Protein AF-A0A970B251-F1 (afdb_monomer_lite)

Structure (mmCIF, N/CA/C/O backbone):
data_AF-A0A970B251-F1
#
_entry.id   AF-A0A970B251-F1
#
loop_
_atom_site.group_PDB
_atom_site.id
_atom_site.type_symbol
_atom_site.label_atom_id
_atom_site.label_alt_id
_atom_site.label_comp_id
_atom_site.label_asym_id
_atom_site.label_entity_id
_atom_site.label_seq_id
_atom_site.pdbx_PDB_ins_code
_atom_site.Cartn_x
_atom_site.Cartn_y
_atom_site.Cartn_z
_atom_site.occupancy
_atom_site.B_iso_or_equiv
_atom_site.auth_seq_id
_atom_site.auth_comp_id
_atom_site.auth_asym_id
_atom_site.auth_atom_id
_atom_site.pdbx_PDB_model_num
ATOM 1 N N . LEU A 1 1 ? -2.477 -27.068 -13.774 1.00 62.44 1 LEU A N 1
ATOM 2 C CA . LEU A 1 1 ? -2.361 -25.595 -13.703 1.00 62.44 1 LEU A CA 1
ATOM 3 C C . LEU A 1 1 ? -1.669 -25.137 -14.985 1.00 62.44 1 LEU A C 1
ATOM 5 O O . LEU A 1 1 ? -0.632 -25.708 -15.297 1.00 62.44 1 LEU A O 1
ATOM 9 N N . HIS A 1 2 ? -2.249 -24.223 -15.763 1.00 81.31 2 HIS A N 1
ATOM 10 C CA . HIS A 1 2 ? -1.580 -23.654 -16.941 1.00 81.31 2 HIS A CA 1
ATOM 11 C C . HIS A 1 2 ? -0.729 -22.464 -16.485 1.00 81.31 2 HIS A C 1
ATOM 13 O O . HIS A 1 2 ? -1.253 -21.584 -15.806 1.00 81.31 2 HIS A O 1
ATOM 19 N N . VAL A 1 3 ? 0.561 -22.450 -16.821 1.00 89.44 3 VAL A N 1
ATOM 20 C CA . VAL A 1 3 ? 1.497 -21.378 -16.446 1.00 89.44 3 VAL A CA 1
ATOM 21 C C . VAL A 1 3 ? 2.004 -20.716 -17.720 1.00 89.44 3 VAL A C 1
ATOM 23 O O . VAL A 1 3 ? 2.531 -21.398 -18.595 1.00 89.44 3 VAL A O 1
ATOM 26 N N . SER A 1 4 ? 1.858 -19.395 -17.806 1.00 91.94 4 SER A N 1
ATOM 27 C CA . SER A 1 4 ? 2.364 -18.577 -18.912 1.00 91.94 4 SER A CA 1
ATOM 28 C C . SER A 1 4 ? 3.475 -17.663 -18.409 1.00 91.94 4 SER A C 1
ATOM 30 O O . SER A 1 4 ? 3.346 -17.064 -17.342 1.00 91.94 4 SER A O 1
ATOM 32 N N . ILE A 1 5 ? 4.551 -17.531 -19.183 1.00 94.50 5 ILE A N 1
ATOM 33 C CA . ILE A 1 5 ? 5.655 -16.617 -18.877 1.00 94.50 5 ILE A CA 1
ATOM 34 C C . ILE A 1 5 ? 5.417 -15.305 -19.627 1.00 94.50 5 ILE A C 1
ATOM 36 O O . ILE A 1 5 ? 5.262 -15.316 -20.845 1.00 94.50 5 ILE A O 1
ATOM 40 N N . ALA A 1 6 ? 5.415 -14.182 -18.906 1.00 95.12 6 ALA A N 1
ATOM 41 C CA . ALA A 1 6 ? 5.288 -12.843 -19.478 1.00 95.12 6 ALA A CA 1
ATOM 42 C C . ALA A 1 6 ? 6.583 -12.052 -19.251 1.00 95.12 6 ALA A C 1
ATOM 44 O O . ALA A 1 6 ? 6.937 -11.724 -18.118 1.00 95.12 6 ALA A O 1
ATOM 45 N N . HIS A 1 7 ? 7.307 -11.736 -20.328 1.00 94.50 7 HIS A N 1
ATOM 46 C CA . HIS A 1 7 ? 8.571 -10.991 -20.247 1.00 94.50 7 HIS A CA 1
ATOM 47 C C . HIS A 1 7 ? 8.383 -9.562 -19.723 1.00 94.50 7 HIS A C 1
ATOM 49 O O . HIS A 1 7 ? 9.281 -9.025 -19.074 1.00 94.50 7 HIS A O 1
ATOM 55 N N . GLN A 1 8 ? 7.199 -8.983 -19.933 1.00 96.62 8 GLN A N 1
ATOM 56 C CA . GLN A 1 8 ? 6.798 -7.680 -19.405 1.00 96.62 8 GLN A CA 1
ATOM 57 C C . GLN A 1 8 ? 6.835 -7.630 -17.871 1.00 96.62 8 GLN A C 1
ATOM 59 O O . GLN A 1 8 ? 6.962 -6.547 -17.308 1.00 96.62 8 GLN A O 1
ATOM 64 N N . LEU A 1 9 ? 6.765 -8.784 -17.199 1.00 97.19 9 LEU A N 1
ATOM 65 C CA . LEU A 1 9 ? 6.712 -8.903 -15.741 1.00 97.19 9 LEU A CA 1
ATOM 66 C C . LEU A 1 9 ? 8.072 -9.170 -15.078 1.00 97.19 9 LEU A C 1
ATOM 68 O O . LEU A 1 9 ? 8.134 -9.464 -13.883 1.00 97.19 9 LEU A O 1
ATOM 72 N N . ARG A 1 10 ? 9.178 -9.058 -15.823 1.00 96.94 10 ARG A N 1
ATOM 73 C CA . ARG A 1 10 ? 10.520 -9.068 -15.222 1.00 96.94 10 ARG A CA 1
ATOM 74 C C . ARG A 1 10 ? 10.676 -7.919 -14.223 1.00 96.94 10 ARG A C 1
ATOM 76 O O . ARG A 1 10 ? 10.034 -6.872 -14.375 1.00 96.94 10 ARG A O 1
ATOM 83 N N . GLU A 1 11 ? 11.530 -8.140 -13.223 1.00 97.12 11 GLU A N 1
ATOM 84 C CA . GLU A 1 11 ? 11.857 -7.140 -12.199 1.00 97.12 11 GLU A CA 1
ATOM 85 C C . GLU A 1 11 ? 12.390 -5.842 -12.826 1.00 97.12 11 GLU A C 1
ATOM 87 O O . GLU A 1 11 ? 12.808 -5.803 -13.986 1.00 97.12 11 GLU A O 1
ATOM 92 N N . THR A 1 12 ? 12.330 -4.765 -12.047 1.00 95.44 12 THR A N 1
ATOM 93 C CA . THR A 1 12 ? 12.961 -3.481 -12.339 1.00 95.44 12 THR A CA 1
ATOM 94 C C . THR A 1 12 ? 14.408 -3.717 -12.741 1.00 95.44 12 THR A C 1
ATOM 96 O O . THR A 1 12 ? 15.187 -4.266 -11.959 1.00 95.44 12 THR A O 1
ATOM 99 N N . ASP A 1 13 ? 14.773 -3.261 -13.933 1.00 94.12 13 ASP A N 1
ATOM 100 C CA . ASP A 1 13 ? 16.160 -3.312 -14.348 1.00 94.12 13 ASP A CA 1
ATOM 101 C C . ASP A 1 13 ? 16.931 -2.141 -13.731 1.00 94.12 13 ASP A C 1
ATOM 103 O O . ASP A 1 13 ? 16.518 -0.984 -13.807 1.00 94.12 13 ASP A O 1
ATOM 107 N N . LEU A 1 14 ? 18.054 -2.446 -13.093 1.00 95.44 14 LEU A N 1
ATOM 108 C CA . LEU A 1 14 ? 18.967 -1.470 -12.506 1.00 95.44 14 LEU A CA 1
ATOM 109 C C . LEU A 1 14 ? 20.396 -1.820 -12.945 1.00 95.44 14 LEU A C 1
ATOM 111 O O . LEU A 1 14 ? 21.190 -2.204 -12.086 1.00 95.44 14 LEU A O 1
ATOM 115 N N . PRO A 1 15 ? 20.736 -1.731 -14.250 1.00 92.38 15 PRO A N 1
ATOM 116 C CA . PRO A 1 15 ? 21.934 -2.351 -14.827 1.00 92.38 15 PRO A CA 1
ATOM 117 C C . PRO A 1 15 ? 23.225 -2.067 -14.056 1.00 92.38 15 PRO A C 1
ATOM 119 O O . PRO A 1 15 ? 23.961 -2.986 -13.712 1.00 92.38 15 PRO A O 1
ATOM 122 N N . ASN A 1 16 ? 23.449 -0.804 -13.680 1.00 92.88 16 ASN A N 1
ATOM 123 C CA . ASN A 1 16 ? 24.676 -0.373 -13.000 1.00 92.88 16 ASN A CA 1
ATOM 124 C C . ASN A 1 16 ? 24.727 -0.768 -11.516 1.00 92.88 16 ASN A C 1
ATOM 126 O O . ASN A 1 16 ? 25.758 -0.598 -10.872 1.00 92.88 16 ASN A O 1
ATOM 130 N N . TRP A 1 17 ? 23.618 -1.259 -10.957 1.00 95.50 17 TRP A N 1
ATOM 131 C CA . TRP A 1 17 ? 23.511 -1.718 -9.570 1.00 95.50 17 TRP A CA 1
ATOM 132 C C . TRP A 1 17 ? 23.246 -3.222 -9.450 1.00 95.50 17 TRP A C 1
ATOM 134 O O . TRP A 1 17 ? 23.159 -3.732 -8.331 1.00 95.50 17 TRP A O 1
ATOM 144 N N . GLN A 1 18 ? 23.121 -3.951 -10.564 1.00 93.56 18 GLN A N 1
ATOM 145 C CA . GLN A 1 18 ? 22.915 -5.396 -10.528 1.00 93.56 18 GLN A CA 1
ATOM 146 C C . GLN A 1 18 ? 24.088 -6.085 -9.814 1.00 93.56 18 GLN A C 1
ATOM 148 O O . GLN A 1 18 ? 25.255 -5.822 -10.092 1.00 93.56 18 GLN A O 1
ATOM 153 N N . GLY A 1 19 ? 23.771 -6.962 -8.858 1.00 94.81 19 GLY A N 1
ATOM 154 C CA . GLY A 1 19 ? 24.765 -7.695 -8.066 1.00 94.81 19 GLY A CA 1
ATOM 155 C C . GLY A 1 19 ? 25.462 -6.887 -6.963 1.00 94.81 19 GLY A C 1
ATOM 156 O O . GLY A 1 19 ? 26.170 -7.484 -6.153 1.00 94.81 19 GLY A O 1
ATOM 157 N N . LEU A 1 20 ? 25.250 -5.568 -6.871 1.00 96.00 20 LEU A N 1
ATOM 158 C CA . LEU A 1 20 ? 25.850 -4.742 -5.822 1.00 96.00 20 LEU A CA 1
ATOM 159 C C . LEU A 1 20 ? 25.031 -4.790 -4.516 1.00 96.00 20 LEU A C 1
ATOM 161 O O . LEU A 1 20 ? 23.798 -4.734 -4.552 1.00 96.00 20 LEU A O 1
ATOM 165 N N . PRO A 1 21 ? 25.679 -4.824 -3.334 1.00 95.56 21 PRO A N 1
ATOM 166 C CA . PRO A 1 21 ? 24.980 -4.691 -2.059 1.00 95.56 21 PRO A CA 1
ATOM 167 C C . PRO A 1 21 ? 24.304 -3.322 -1.907 1.00 95.56 21 PRO A C 1
ATOM 169 O O . PRO A 1 21 ? 24.880 -2.290 -2.251 1.00 95.56 21 PRO A O 1
ATOM 172 N N . PHE A 1 22 ? 23.123 -3.278 -1.279 1.00 90.06 22 PHE A N 1
ATOM 173 C CA . PHE A 1 22 ? 22.415 -2.012 -1.028 1.00 90.06 22 PHE A CA 1
ATOM 174 C C . PHE A 1 22 ? 23.247 -0.988 -0.251 1.00 90.06 22 PHE A C 1
ATOM 176 O O . PHE A 1 22 ? 23.107 0.208 -0.493 1.00 90.06 22 PHE A O 1
ATOM 183 N N . GLN A 1 23 ? 24.081 -1.440 0.690 1.00 93.25 23 GLN A N 1
ATOM 184 C CA . GLN A 1 23 ? 24.934 -0.542 1.466 1.00 93.25 23 GLN A CA 1
ATOM 185 C C . GLN A 1 23 ? 25.991 0.124 0.579 1.00 93.25 23 GLN A C 1
ATOM 187 O O . GLN A 1 23 ? 26.113 1.343 0.603 1.00 93.25 23 GLN A O 1
ATOM 192 N N . PHE A 1 24 ? 26.641 -0.657 -0.285 1.00 96.19 24 PHE A N 1
ATOM 193 C CA . PHE A 1 24 ? 27.607 -0.153 -1.257 1.00 96.19 24 PHE A CA 1
ATOM 194 C C . PHE A 1 24 ? 26.972 0.880 -2.196 1.00 96.19 24 PHE A C 1
ATOM 196 O O . PHE A 1 24 ? 27.510 1.962 -2.382 1.00 96.19 24 PHE A O 1
ATOM 203 N N . VAL A 1 25 ? 25.771 0.604 -2.724 1.00 95.88 25 VAL A N 1
ATOM 204 C CA . VAL A 1 25 ? 25.066 1.555 -3.602 1.00 95.88 25 VAL A CA 1
ATOM 205 C C . VAL A 1 25 ? 24.769 2.884 -2.898 1.00 95.88 25 VAL A C 1
ATOM 207 O O . VAL A 1 25 ? 24.888 3.943 -3.509 1.00 95.88 25 VAL A O 1
ATOM 210 N N . LYS A 1 26 ? 24.380 2.845 -1.618 1.00 93.75 26 LYS A N 1
ATOM 211 C CA . LYS A 1 26 ? 24.107 4.055 -0.827 1.00 93.75 26 LYS A CA 1
ATOM 212 C C . LYS A 1 26 ? 25.359 4.893 -0.586 1.00 93.75 26 LYS A C 1
ATOM 214 O O . LYS A 1 26 ? 25.253 6.115 -0.576 1.00 93.75 26 LYS A O 1
ATOM 219 N N . GLU A 1 27 ? 26.489 4.239 -0.338 1.00 96.25 27 GLU A N 1
ATOM 220 C CA . GLU A 1 27 ? 27.761 4.886 -0.010 1.00 96.25 27 GLU A CA 1
ATOM 221 C C . GLU A 1 27 ? 28.446 5.449 -1.259 1.00 96.25 27 GLU A C 1
ATOM 223 O O . GLU A 1 27 ? 28.846 6.611 -1.257 1.00 96.25 27 GLU A O 1
ATOM 228 N N . GLU A 1 28 ? 28.498 4.672 -2.342 1.00 97.25 28 GLU A N 1
ATOM 229 C CA . GLU A 1 28 ? 29.202 5.040 -3.578 1.00 97.25 28 GLU A CA 1
ATOM 230 C C . GLU A 1 28 ? 28.364 5.913 -4.518 1.00 97.25 28 GLU A C 1
ATOM 232 O O . GLU A 1 28 ? 28.892 6.765 -5.232 1.00 97.25 28 GLU A O 1
ATOM 237 N N . PHE A 1 29 ? 27.038 5.741 -4.517 1.00 96.00 29 PHE A N 1
ATOM 238 C CA . PHE A 1 29 ? 26.128 6.482 -5.395 1.00 96.00 29 PHE A CA 1
ATOM 239 C C . PHE A 1 29 ? 25.037 7.232 -4.608 1.00 96.00 29 PHE A C 1
ATOM 241 O O . PHE A 1 29 ? 23.850 7.093 -4.923 1.00 96.00 29 PHE A O 1
ATOM 248 N N . PRO A 1 30 ? 25.380 8.063 -3.604 1.00 96.06 30 PRO A N 1
ATOM 249 C CA . PRO A 1 30 ? 24.411 8.625 -2.662 1.00 96.06 30 PRO A CA 1
ATOM 250 C C . PRO A 1 30 ? 23.363 9.521 -3.335 1.00 96.06 30 PRO A C 1
ATOM 252 O O . PRO A 1 30 ? 22.176 9.440 -3.015 1.00 96.06 30 PRO A O 1
ATOM 255 N N . GLU A 1 31 ? 23.760 10.352 -4.303 1.00 96.44 31 GLU A N 1
ATOM 256 C CA . GLU A 1 31 ? 22.824 11.215 -5.036 1.00 96.44 31 GLU A CA 1
ATOM 257 C C . GLU A 1 31 ? 21.893 10.430 -5.957 1.00 96.44 31 GLU A C 1
ATOM 259 O O . GLU A 1 31 ? 20.690 10.692 -5.987 1.00 96.44 31 GLU A O 1
ATOM 264 N N . ALA A 1 32 ? 22.435 9.448 -6.672 1.00 96.50 32 ALA A N 1
ATOM 265 C CA . ALA A 1 32 ? 21.677 8.570 -7.552 1.00 96.50 32 ALA A CA 1
ATOM 266 C C . ALA A 1 32 ? 20.688 7.708 -6.747 1.00 96.50 32 ALA A C 1
ATOM 268 O O . ALA A 1 32 ? 19.510 7.626 -7.093 1.00 96.50 32 ALA A O 1
ATOM 269 N N . TYR A 1 33 ? 21.128 7.154 -5.613 1.00 95.69 33 TYR A N 1
ATOM 270 C CA . TYR A 1 33 ? 20.277 6.436 -4.667 1.00 95.69 33 TYR A CA 1
ATOM 271 C C . TYR A 1 33 ? 19.179 7.338 -4.092 1.00 95.69 33 TYR A C 1
ATOM 273 O O . TYR A 1 33 ? 18.013 6.945 -4.048 1.00 95.69 33 TYR A O 1
ATOM 281 N N . ARG A 1 34 ? 19.508 8.579 -3.710 1.00 94.31 34 ARG A N 1
ATOM 282 C CA . ARG A 1 34 ? 18.511 9.565 -3.270 1.00 94.31 34 ARG A CA 1
ATOM 283 C C . ARG A 1 34 ? 17.498 9.868 -4.378 1.00 94.31 34 ARG A C 1
ATOM 285 O O . ARG A 1 34 ? 16.302 9.879 -4.104 1.00 94.31 34 ARG A O 1
ATOM 292 N N . CYS A 1 35 ? 17.946 10.064 -5.618 1.00 96.50 35 CYS A N 1
ATOM 293 C CA . CYS A 1 35 ? 17.064 10.278 -6.765 1.00 96.50 35 CYS A CA 1
ATOM 294 C C . CYS A 1 35 ? 16.117 9.086 -6.964 1.00 96.50 35 CYS A C 1
ATOM 296 O O . CYS A 1 35 ? 14.908 9.277 -7.039 1.00 96.50 35 CYS A O 1
ATOM 298 N N . TRP A 1 36 ? 16.633 7.855 -6.926 1.00 96.31 36 TRP A N 1
ATOM 299 C CA . TRP A 1 36 ? 15.812 6.644 -6.986 1.00 96.31 36 TRP A CA 1
ATOM 300 C C . TRP A 1 36 ? 14.751 6.597 -5.879 1.00 96.31 36 TRP A C 1
ATOM 302 O O . TRP A 1 36 ? 13.584 6.319 -6.142 1.00 96.31 36 TRP A O 1
ATOM 312 N N . LYS A 1 37 ? 15.127 6.930 -4.640 1.00 93.19 37 LYS A N 1
ATOM 313 C CA . LYS A 1 37 ? 14.222 6.878 -3.486 1.00 93.19 37 LYS A CA 1
ATOM 314 C C . LYS A 1 37 ? 13.160 7.978 -3.463 1.00 93.19 37 LYS A C 1
ATOM 316 O O . LYS A 1 37 ? 12.054 7.707 -3.000 1.00 93.19 37 LYS A O 1
ATOM 321 N N . HIS A 1 38 ? 13.482 9.187 -3.919 1.00 93.00 38 HIS A N 1
ATOM 322 C CA . HIS A 1 38 ? 12.619 10.365 -3.757 1.00 93.00 38 HIS A CA 1
ATOM 323 C C . HIS A 1 38 ? 11.955 10.835 -5.052 1.00 93.00 38 HIS A C 1
ATOM 325 O O . HIS A 1 38 ? 10.825 11.313 -5.021 1.00 93.00 38 HIS A O 1
ATOM 331 N N . THR A 1 39 ? 12.641 10.702 -6.184 1.00 95.94 39 THR A N 1
ATOM 332 C CA . THR A 1 39 ? 12.175 11.121 -7.512 1.00 95.94 39 THR A CA 1
ATOM 333 C C . THR A 1 39 ? 12.448 10.030 -8.560 1.00 95.94 39 THR A C 1
ATOM 335 O O . THR A 1 39 ? 13.122 10.293 -9.556 1.00 95.94 39 THR A O 1
ATOM 338 N N . PRO A 1 40 ? 11.924 8.801 -8.377 1.00 97.00 40 PRO A N 1
ATOM 339 C CA . PRO A 1 40 ? 12.255 7.642 -9.217 1.00 97.00 40 PRO A CA 1
ATOM 340 C C . PRO A 1 40 ? 11.990 7.850 -10.714 1.00 97.00 40 PRO A C 1
ATOM 342 O O . PRO A 1 40 ? 12.740 7.358 -11.546 1.00 97.00 40 PRO A O 1
ATOM 345 N N . HIS A 1 41 ? 10.973 8.637 -11.070 1.00 97.56 41 HIS A N 1
ATOM 346 C CA . HIS A 1 41 ? 10.678 9.042 -12.450 1.00 97.56 41 HIS A CA 1
ATOM 347 C C . HIS A 1 41 ? 11.791 9.855 -13.145 1.00 97.56 41 HIS A C 1
ATOM 349 O O . HIS A 1 41 ? 11.837 9.899 -14.369 1.00 97.56 41 HIS A O 1
ATOM 355 N N . GLN A 1 42 ? 12.674 10.510 -12.384 1.00 98.06 42 GLN A N 1
ATOM 356 C CA . GLN A 1 42 ? 13.820 11.272 -12.902 1.00 98.06 42 GLN A CA 1
ATOM 357 C C . GLN A 1 42 ? 15.118 10.467 -12.856 1.00 98.06 42 GLN A C 1
ATOM 359 O O . GLN A 1 42 ? 16.130 10.889 -13.419 1.00 98.06 42 GLN A O 1
ATOM 364 N N . PHE A 1 43 ? 15.109 9.329 -12.159 1.00 98.00 43 PHE A N 1
ATOM 365 C CA . PHE A 1 43 ? 16.274 8.480 -12.025 1.00 98.00 43 PHE A CA 1
ATOM 366 C C . PHE A 1 43 ? 16.569 7.784 -13.352 1.00 98.00 43 PHE A C 1
ATOM 368 O O . PHE A 1 43 ? 15.691 7.155 -13.946 1.00 98.00 43 PHE A O 1
ATOM 375 N N . TRP A 1 44 ? 17.816 7.892 -13.801 1.00 97.06 44 TRP A N 1
ATOM 376 C CA . TRP A 1 44 ? 18.284 7.261 -15.024 1.00 97.06 44 TRP A CA 1
ATOM 377 C C . TRP A 1 44 ? 19.653 6.618 -14.824 1.00 97.06 44 TRP A C 1
ATOM 379 O O . TRP A 1 44 ? 20.433 7.025 -13.962 1.00 97.06 44 TRP A O 1
ATOM 389 N N . MET A 1 45 ? 19.936 5.620 -15.650 1.00 95.50 45 MET A N 1
ATOM 390 C CA . MET A 1 45 ? 21.222 4.947 -15.759 1.00 95.50 45 MET A CA 1
ATOM 391 C C . MET A 1 45 ? 21.709 5.025 -17.204 1.00 95.50 45 MET A C 1
ATOM 393 O O . MET A 1 45 ? 20.911 5.057 -18.139 1.00 95.50 45 MET A O 1
ATOM 397 N N . GLU A 1 46 ? 23.019 5.090 -17.391 1.00 92.69 46 GLU A N 1
ATOM 398 C CA . GLU A 1 46 ? 23.620 4.962 -18.715 1.00 92.69 46 GLU A CA 1
ATOM 399 C C . GLU A 1 46 ? 23.678 3.481 -19.098 1.00 92.69 46 GLU A C 1
ATOM 401 O O . GLU A 1 46 ? 24.181 2.673 -18.319 1.00 92.69 46 GLU A O 1
ATOM 406 N N . VAL A 1 47 ? 23.145 3.135 -20.270 1.00 87.62 47 VAL A N 1
ATOM 407 C CA . VAL A 1 47 ? 23.130 1.775 -20.824 1.00 87.62 47 VAL A CA 1
ATOM 408 C C . VAL A 1 47 ? 23.634 1.844 -22.268 1.00 87.62 47 VAL A C 1
ATOM 410 O O . VAL A 1 47 ? 23.313 2.780 -23.000 1.00 87.62 47 VAL A O 1
ATOM 413 N N . GLY A 1 48 ? 24.441 0.865 -22.680 1.00 71.69 48 GLY A N 1
ATOM 414 C CA . GLY A 1 48 ? 25.100 0.847 -23.991 1.00 71.69 48 GLY A CA 1
ATOM 415 C C . GLY A 1 48 ? 26.544 1.358 -23.931 1.00 71.69 48 GLY A C 1
ATOM 416 O O . GLY A 1 48 ? 26.836 2.365 -23.288 1.00 71.69 48 GLY A O 1
ATOM 417 N N . GLY A 1 49 ? 27.450 0.618 -24.578 1.00 57.00 49 GLY A N 1
ATOM 418 C CA . GLY A 1 49 ? 28.900 0.794 -24.455 1.00 57.00 49 GLY A CA 1
ATOM 419 C C . GLY A 1 49 ? 29.670 -0.496 -24.151 1.00 57.00 49 GLY A C 1
ATOM 420 O O . GLY A 1 49 ? 30.648 -0.438 -23.414 1.00 57.00 49 GLY A O 1
ATOM 421 N N . SER A 1 50 ? 29.253 -1.660 -24.666 1.00 50.41 50 SER A N 1
ATOM 422 C CA . SER A 1 50 ? 30.130 -2.836 -24.636 1.00 50.41 50 SER A CA 1
ATOM 423 C C . SER A 1 50 ? 31.357 -2.571 -25.517 1.00 50.41 50 SER A C 1
ATOM 425 O O . SER A 1 50 ? 31.220 -2.195 -26.683 1.00 50.41 50 SER A O 1
ATOM 427 N N . GLU A 1 51 ? 32.558 -2.755 -24.963 1.00 49.44 51 GLU A N 1
ATOM 428 C CA . GLU A 1 51 ? 33.815 -2.769 -25.731 1.00 49.44 51 GLU A CA 1
ATOM 429 C C . GLU A 1 51 ? 33.919 -3.996 -26.654 1.00 49.44 51 GLU A C 1
ATOM 431 O O . GLU A 1 51 ? 34.741 -4.026 -27.567 1.00 49.44 51 GLU A O 1
ATOM 436 N N . GLU A 1 52 ? 33.035 -4.979 -26.504 1.00 48.12 52 GLU A N 1
ATOM 437 C CA . GLU A 1 52 ? 32.957 -6.132 -27.395 1.00 48.12 52 GLU A CA 1
ATOM 438 C C . GLU A 1 52 ? 32.071 -5.801 -28.597 1.00 48.12 52 GLU A C 1
ATOM 440 O O . GLU A 1 52 ? 30.891 -6.140 -28.677 1.00 48.12 52 GLU A O 1
ATOM 445 N N . THR A 1 53 ? 32.665 -5.085 -29.550 1.00 44.06 53 THR A N 1
ATOM 446 C CA . THR A 1 53 ? 32.231 -5.193 -30.941 1.00 44.06 53 THR A CA 1
ATOM 447 C C . THR A 1 53 ? 32.768 -6.533 -31.435 1.00 44.06 53 THR A C 1
ATOM 449 O O . THR A 1 53 ? 33.962 -6.641 -31.718 1.00 44.06 53 THR A O 1
ATOM 452 N N . GLU A 1 54 ? 31.930 -7.568 -31.525 1.00 42.22 54 GLU A N 1
ATOM 453 C CA . GLU A 1 54 ? 32.245 -8.670 -32.434 1.00 42.22 54 GLU A CA 1
ATOM 454 C C . GLU A 1 54 ? 32.472 -8.043 -33.812 1.00 42.22 54 GLU A C 1
ATOM 456 O O . GLU A 1 54 ? 31.613 -7.344 -34.356 1.00 42.22 54 GLU A O 1
ATOM 461 N N . ALA A 1 55 ? 33.699 -8.179 -34.310 1.00 39.22 55 ALA A N 1
ATOM 462 C CA . ALA A 1 55 ? 34.137 -7.581 -35.555 1.00 39.22 55 ALA A CA 1
ATOM 463 C C . ALA A 1 55 ? 33.454 -8.289 -36.729 1.00 39.22 55 ALA A C 1
ATOM 465 O O . ALA A 1 55 ? 34.040 -9.163 -37.368 1.00 39.22 55 ALA A O 1
ATOM 466 N N . ASP A 1 56 ? 32.222 -7.891 -37.030 1.00 41.28 56 ASP A N 1
ATOM 467 C CA . ASP A 1 56 ? 31.564 -8.277 -38.267 1.00 41.28 56 ASP A CA 1
ATOM 468 C C . ASP A 1 56 ? 32.217 -7.486 -39.413 1.00 41.28 56 ASP A C 1
ATOM 470 O O . ASP A 1 56 ? 32.008 -6.287 -39.619 1.00 41.28 56 ASP A O 1
ATOM 474 N N . THR A 1 57 ? 33.148 -8.143 -40.101 1.00 49.12 57 THR A N 1
ATOM 475 C CA . THR A 1 57 ? 34.115 -7.542 -41.034 1.00 49.12 57 THR A CA 1
ATOM 476 C C . THR A 1 57 ? 33.538 -7.295 -42.433 1.00 49.12 57 THR A C 1
ATOM 478 O O . THR A 1 57 ? 34.284 -7.264 -43.410 1.00 49.12 57 THR A O 1
ATOM 481 N N . THR A 1 58 ? 32.222 -7.105 -42.588 1.00 54.25 58 THR A N 1
ATOM 482 C CA . THR A 1 58 ? 31.619 -7.073 -43.940 1.00 54.25 58 THR A CA 1
ATOM 483 C C . THR A 1 58 ? 30.605 -5.961 -44.211 1.00 54.25 58 THR A C 1
ATOM 485 O O . THR A 1 58 ? 30.036 -5.917 -45.299 1.00 54.25 58 THR A O 1
ATOM 488 N N . SER A 1 59 ? 30.411 -4.977 -43.329 1.00 49.56 59 SER A N 1
ATOM 489 C CA . SER A 1 59 ? 29.646 -3.776 -43.705 1.00 49.56 59 SER A CA 1
ATOM 490 C C . SER A 1 59 ? 30.111 -2.528 -42.967 1.00 49.56 59 SER A C 1
ATOM 492 O O . SER A 1 59 ? 29.961 -2.389 -41.759 1.00 49.56 59 SER A O 1
ATOM 494 N N . GLY A 1 60 ? 30.685 -1.594 -43.726 1.00 46.19 60 GLY A N 1
ATOM 495 C CA . GLY A 1 60 ? 31.276 -0.342 -43.254 1.00 46.19 60 GLY A CA 1
ATOM 496 C C . GLY A 1 60 ? 30.280 0.723 -42.784 1.00 46.19 60 GLY A C 1
ATOM 497 O O . GLY A 1 60 ? 30.491 1.894 -43.071 1.00 46.19 60 GLY A O 1
ATOM 498 N N . ASN A 1 61 ? 29.235 0.350 -4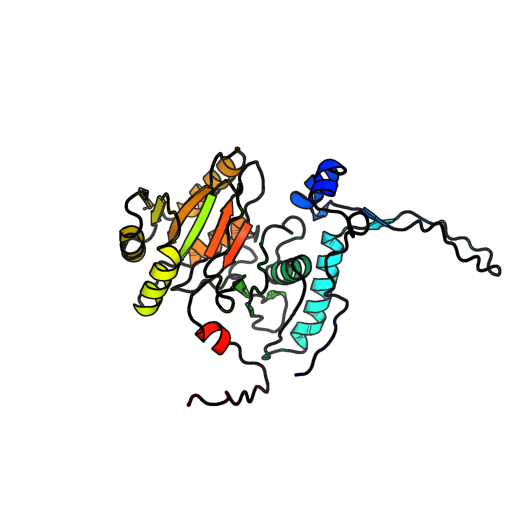2.043 1.00 42.81 61 ASN A N 1
ATOM 499 C CA . ASN A 1 61 ? 28.388 1.296 -41.317 1.00 42.81 61 ASN A CA 1
ATOM 500 C C . ASN A 1 61 ? 28.546 1.074 -39.811 1.00 42.81 61 ASN A C 1
ATOM 502 O O . ASN A 1 61 ? 27.785 0.347 -39.181 1.00 42.81 61 ASN A O 1
ATOM 506 N N . LYS A 1 62 ? 29.557 1.726 -39.227 1.00 48.03 62 LYS A N 1
ATOM 507 C CA . LYS A 1 62 ? 29.680 1.865 -37.773 1.00 48.03 62 LYS A CA 1
ATOM 508 C C . LYS A 1 62 ? 28.632 2.872 -37.303 1.00 48.03 62 LYS A C 1
ATOM 510 O O . LYS A 1 62 ? 28.867 4.077 -37.360 1.00 48.03 62 LYS A O 1
ATOM 515 N N . THR A 1 63 ? 27.476 2.401 -36.851 1.00 47.53 63 THR A N 1
ATOM 516 C CA . THR A 1 63 ? 26.588 3.212 -36.012 1.00 47.53 63 THR A CA 1
ATOM 517 C C . THR A 1 63 ? 27.373 3.584 -34.750 1.00 47.53 63 THR A C 1
ATOM 519 O O . THR A 1 63 ? 27.933 2.690 -34.112 1.00 47.53 63 THR A O 1
ATOM 522 N N . PRO A 1 64 ? 27.504 4.872 -34.390 1.00 52.94 64 PRO A N 1
ATOM 523 C CA . PRO A 1 64 ? 28.253 5.248 -33.199 1.00 52.94 64 PRO A CA 1
ATOM 524 C C . PRO A 1 64 ? 27.602 4.603 -31.972 1.00 52.94 64 PRO A C 1
ATOM 526 O O . PRO A 1 64 ? 26.404 4.781 -31.749 1.00 52.94 64 PRO A O 1
ATOM 529 N N . ASN A 1 65 ? 28.400 3.855 -31.202 1.00 55.00 65 ASN A N 1
ATOM 530 C CA . ASN A 1 65 ? 28.025 3.234 -29.932 1.00 55.00 65 ASN A CA 1
ATOM 531 C C . ASN A 1 65 ? 27.629 4.355 -28.956 1.00 55.00 65 ASN A C 1
ATOM 533 O O . ASN A 1 65 ? 28.476 4.968 -28.305 1.00 55.00 65 ASN A O 1
ATOM 537 N N . THR A 1 66 ? 26.356 4.743 -28.983 1.00 62.09 66 THR A N 1
ATOM 538 C CA . THR A 1 66 ? 25.854 5.926 -28.290 1.00 62.09 66 THR A CA 1
ATOM 539 C C . THR A 1 66 ? 25.334 5.485 -26.937 1.00 62.09 66 THR A C 1
ATOM 541 O O . THR A 1 66 ? 24.360 4.745 -26.847 1.00 62.09 66 THR A O 1
ATOM 544 N N . LYS A 1 67 ? 26.002 5.950 -25.881 1.00 79.38 67 LYS A N 1
ATOM 545 C CA . LYS A 1 67 ? 25.532 5.846 -24.499 1.00 79.38 67 LYS A CA 1
ATOM 546 C C . LYS A 1 67 ? 24.089 6.354 -24.420 1.00 79.38 67 LYS A C 1
ATOM 548 O O . LYS A 1 67 ? 23.832 7.523 -24.719 1.00 79.38 67 LYS A O 1
ATOM 553 N N . GLN A 1 68 ? 23.150 5.484 -24.056 1.00 88.44 68 GLN A N 1
ATOM 554 C CA . GLN A 1 68 ? 21.726 5.801 -23.981 1.00 88.44 68 GLN A CA 1
ATOM 555 C C . GLN A 1 68 ? 21.294 5.957 -22.521 1.00 88.44 68 GLN A C 1
ATOM 557 O O . GLN A 1 68 ? 21.698 5.193 -21.647 1.00 88.44 68 GLN A O 1
ATOM 562 N N . LYS A 1 69 ? 20.437 6.947 -22.246 1.00 93.75 69 LYS A N 1
ATOM 563 C CA . LYS A 1 69 ? 19.781 7.070 -20.939 1.00 93.75 69 LYS A CA 1
ATOM 564 C C . LYS A 1 69 ? 18.625 6.081 -20.839 1.00 93.75 69 LYS A C 1
ATOM 566 O O . LYS A 1 69 ? 17.714 6.113 -21.663 1.00 93.75 69 LYS A O 1
ATOM 571 N N . PHE A 1 70 ? 18.642 5.267 -19.797 1.00 96.00 70 PHE A N 1
ATOM 572 C CA . PHE A 1 70 ? 17.583 4.341 -19.421 1.00 96.00 70 PHE A CA 1
ATOM 573 C C . PHE A 1 70 ? 16.919 4.811 -18.126 1.00 96.00 70 PHE A C 1
ATOM 575 O O . PHE A 1 70 ? 17.625 5.178 -17.192 1.00 96.00 70 PHE A O 1
ATOM 582 N N . PHE A 1 71 ? 15.585 4.800 -18.053 1.00 97.81 71 PHE A N 1
ATOM 583 C CA . PHE A 1 71 ? 14.813 5.273 -16.896 1.00 97.81 71 PHE A CA 1
ATOM 584 C C . PHE A 1 71 ? 14.066 4.099 -16.244 1.00 97.81 71 PHE A C 1
ATOM 586 O O . PHE A 1 71 ? 12.963 3.774 -16.687 1.00 97.81 71 PHE A O 1
ATOM 593 N N . PRO A 1 72 ? 14.618 3.470 -15.187 1.00 97.88 72 PRO A N 1
ATOM 594 C CA . PRO A 1 72 ? 14.095 2.216 -14.639 1.00 97.88 72 PRO A CA 1
ATOM 595 C C . PRO A 1 72 ? 12.618 2.238 -14.239 1.00 97.88 72 PRO A C 1
ATOM 597 O O . PRO A 1 72 ? 11.876 1.302 -14.533 1.00 97.88 72 PRO A O 1
ATOM 600 N N . ALA A 1 73 ? 12.172 3.305 -13.566 1.00 97.94 73 ALA A N 1
ATOM 601 C CA . ALA A 1 73 ? 10.779 3.417 -13.139 1.00 97.94 73 ALA A CA 1
ATOM 602 C C . ALA A 1 73 ? 9.830 3.594 -14.331 1.00 97.94 73 ALA A C 1
ATOM 604 O O . ALA A 1 73 ? 8.760 2.998 -14.339 1.00 97.94 73 ALA A O 1
ATOM 605 N N . LEU A 1 74 ? 10.213 4.394 -15.331 1.00 98.38 74 LEU A N 1
ATOM 606 C CA . LEU A 1 74 ? 9.369 4.642 -16.502 1.00 98.38 74 LEU A CA 1
ATOM 607 C C . LEU A 1 74 ? 9.245 3.378 -17.361 1.00 98.38 74 LEU A C 1
ATOM 609 O O . LEU A 1 74 ? 8.131 2.967 -17.663 1.00 98.38 74 LEU A O 1
ATOM 613 N N . ASP A 1 75 ? 10.368 2.703 -17.633 1.00 98.19 75 ASP A N 1
ATOM 614 C CA . ASP A 1 75 ? 10.388 1.429 -18.365 1.00 98.19 75 ASP A CA 1
ATOM 615 C C . ASP A 1 75 ? 9.466 0.381 -17.729 1.00 98.19 75 ASP A C 1
ATOM 617 O O . ASP A 1 75 ? 8.644 -0.239 -18.407 1.00 98.19 75 ASP A O 1
ATOM 621 N N . LEU A 1 76 ? 9.573 0.190 -16.409 1.00 98.38 76 LEU A N 1
ATOM 622 C CA . LEU A 1 76 ? 8.767 -0.812 -15.722 1.00 98.38 76 LEU A CA 1
ATOM 623 C C . LEU A 1 76 ? 7.269 -0.492 -15.803 1.00 98.38 76 LEU A C 1
ATOM 625 O O . LEU A 1 76 ? 6.464 -1.401 -16.014 1.00 98.38 76 LEU A O 1
ATOM 629 N N . TYR A 1 77 ? 6.888 0.777 -15.638 1.00 98.50 77 TYR A N 1
ATOM 630 C CA . TYR A 1 77 ? 5.487 1.187 -15.735 1.00 98.50 77 TYR A CA 1
ATOM 631 C C . TYR A 1 77 ? 4.940 0.988 -17.145 1.00 98.50 77 TYR A C 1
ATOM 633 O O . TYR A 1 77 ? 3.840 0.453 -17.282 1.00 98.50 77 TYR A O 1
ATOM 641 N N . ASP A 1 78 ? 5.716 1.328 -18.175 1.00 98.38 78 ASP A N 1
ATOM 642 C CA . ASP A 1 78 ? 5.324 1.134 -19.571 1.00 98.38 78 ASP A CA 1
ATOM 643 C C . ASP A 1 78 ? 5.087 -0.354 -19.876 1.00 98.38 78 ASP A C 1
ATOM 645 O O . ASP A 1 78 ? 4.039 -0.727 -20.414 1.00 98.38 78 ASP A O 1
ATOM 649 N N . ARG A 1 79 ? 6.009 -1.238 -19.462 1.00 98.19 79 ARG A N 1
ATOM 650 C CA . ARG A 1 79 ? 5.864 -2.695 -19.643 1.00 98.19 79 ARG A CA 1
ATOM 651 C C . ARG A 1 79 ? 4.649 -3.259 -18.916 1.00 98.19 79 ARG A C 1
ATOM 653 O O . ARG A 1 79 ? 3.903 -4.061 -19.477 1.00 98.19 79 ARG A O 1
ATOM 660 N N . VAL A 1 80 ? 4.443 -2.855 -17.666 1.00 98.31 80 VAL A N 1
ATOM 661 C CA . VAL A 1 80 ? 3.311 -3.315 -16.856 1.00 98.31 80 VAL A CA 1
ATOM 662 C C . VAL A 1 80 ? 1.980 -2.814 -17.420 1.00 98.31 80 VAL A C 1
ATOM 664 O O . VAL A 1 80 ? 1.008 -3.568 -17.460 1.00 98.31 80 VAL A O 1
ATOM 667 N N . GLN A 1 81 ? 1.925 -1.575 -17.907 1.00 97.81 81 GLN A N 1
ATOM 668 C CA . GLN A 1 81 ? 0.733 -1.040 -18.553 1.00 97.81 81 GLN A CA 1
ATOM 669 C C . GLN A 1 81 ? 0.379 -1.832 -19.819 1.00 97.81 81 GLN A C 1
ATOM 671 O O . GLN A 1 81 ? -0.785 -2.191 -20.003 1.00 97.81 81 GLN A O 1
ATOM 676 N N . GLN A 1 82 ? 1.370 -2.163 -20.652 1.00 97.88 82 GLN A N 1
ATOM 677 C CA . GLN A 1 82 ? 1.173 -3.027 -21.822 1.00 97.88 82 GLN A CA 1
ATOM 678 C C . GLN A 1 82 ? 0.654 -4.413 -21.420 1.00 97.88 82 GLN A C 1
ATOM 680 O O . GLN A 1 82 ? -0.292 -4.914 -22.026 1.00 97.88 82 GLN A O 1
ATOM 685 N N . PHE A 1 83 ? 1.215 -5.007 -20.362 1.00 98.12 83 PHE A N 1
ATOM 686 C CA . PHE A 1 83 ? 0.735 -6.280 -19.826 1.00 98.12 83 PHE A CA 1
ATOM 687 C C . PHE A 1 83 ? -0.742 -6.211 -19.408 1.00 98.12 83 PHE A C 1
ATOM 689 O O . PHE A 1 83 ? -1.522 -7.088 -19.779 1.00 98.12 83 PHE A O 1
ATOM 696 N N . TRP A 1 84 ? -1.163 -5.166 -18.688 1.00 97.75 84 TRP A N 1
ATOM 697 C CA . TRP A 1 84 ? -2.568 -5.009 -18.303 1.00 97.75 84 TRP A CA 1
ATOM 698 C C . TRP A 1 84 ? -3.496 -4.842 -19.508 1.00 97.75 84 TRP A C 1
ATOM 700 O O . TRP A 1 84 ? -4.540 -5.492 -19.572 1.00 97.75 84 TRP A O 1
ATOM 710 N N . GLN A 1 85 ? -3.110 -4.008 -20.477 1.00 95.56 85 GLN A N 1
ATOM 711 C CA . GLN A 1 85 ? -3.874 -3.800 -21.712 1.00 95.56 85 GLN A CA 1
ATOM 712 C C . GLN A 1 85 ? -4.024 -5.094 -22.524 1.00 95.56 85 GLN A C 1
ATOM 714 O O . GLN A 1 85 ? -5.039 -5.298 -23.189 1.00 95.56 85 GLN A O 1
ATOM 719 N N . GLU A 1 86 ? -3.035 -5.983 -22.446 1.00 95.31 86 GLU A N 1
ATOM 720 C CA . GLU A 1 86 ? -3.084 -7.300 -23.061 1.00 95.31 86 GLU A CA 1
ATOM 721 C C . GLU A 1 86 ? -3.999 -8.262 -22.278 1.00 95.31 86 GLU A C 1
ATOM 723 O O . GLU A 1 86 ? -4.892 -8.898 -22.844 1.00 95.31 86 GLU A O 1
ATOM 728 N N . ILE A 1 87 ? -3.795 -8.396 -20.972 1.00 95.69 87 ILE A N 1
ATOM 729 C CA . ILE A 1 87 ? -4.399 -9.479 -20.191 1.00 95.69 87 ILE A CA 1
ATOM 730 C C . ILE A 1 87 ? -5.847 -9.204 -19.793 1.00 95.69 87 ILE A C 1
ATOM 732 O O . ILE A 1 87 ? -6.670 -10.117 -19.875 1.00 95.69 87 ILE A O 1
ATOM 736 N N . LEU A 1 88 ? -6.207 -7.976 -19.412 1.00 95.69 88 LEU A N 1
ATOM 737 C CA . LEU A 1 88 ? -7.543 -7.711 -18.864 1.00 95.69 88 LEU A CA 1
ATOM 738 C C . LEU A 1 88 ? -8.691 -8.064 -19.838 1.00 95.69 88 LEU A C 1
ATOM 740 O O . LEU A 1 88 ? -9.593 -8.799 -19.423 1.00 95.69 88 LEU A O 1
ATOM 744 N N . PRO A 1 89 ? -8.653 -7.691 -21.138 1.00 94.56 89 PRO A N 1
ATOM 745 C CA . PRO A 1 89 ? -9.733 -8.028 -22.071 1.00 94.56 89 PRO A CA 1
ATOM 746 C C . PRO A 1 89 ? -9.885 -9.534 -22.337 1.00 94.56 89 PRO A C 1
ATOM 748 O O . PRO A 1 89 ? -10.956 -9.986 -22.739 1.00 94.56 89 PRO A O 1
ATOM 751 N N . ARG A 1 90 ? -8.825 -10.328 -22.126 1.00 93.19 90 ARG A N 1
ATOM 752 C CA . ARG A 1 90 ? -8.819 -11.784 -22.364 1.00 93.19 90 ARG A CA 1
ATOM 753 C C . ARG A 1 90 ? -9.380 -12.591 -21.191 1.00 93.19 90 ARG A C 1
ATOM 755 O O . ARG A 1 90 ? -9.725 -13.757 -21.369 1.00 93.19 90 ARG A O 1
ATOM 762 N N . HIS A 1 91 ? -9.471 -11.984 -20.009 1.00 92.12 91 HIS A N 1
ATOM 763 C CA . HIS A 1 91 ? -9.784 -12.670 -18.754 1.00 92.12 91 HIS A CA 1
ATOM 764 C C . HIS A 1 91 ? -10.979 -12.051 -18.008 1.00 92.12 91 HIS A C 1
ATOM 766 O O . HIS A 1 91 ? -11.076 -12.150 -16.786 1.00 92.12 91 HIS A O 1
ATOM 772 N N . ILE A 1 92 ? -11.926 -11.446 -18.734 1.00 92.19 92 ILE A N 1
ATOM 773 C CA . ILE A 1 92 ? -13.166 -10.908 -18.153 1.00 92.19 92 ILE A CA 1
ATOM 774 C C . ILE A 1 92 ? -13.931 -12.018 -17.418 1.00 92.19 92 ILE A C 1
ATOM 776 O O . ILE A 1 92 ? -14.174 -13.095 -17.965 1.00 92.19 92 ILE A O 1
ATOM 780 N N . GLY A 1 93 ? -14.311 -11.748 -16.166 1.00 90.19 93 GLY A N 1
ATOM 781 C CA . GLY A 1 93 ? -15.029 -12.698 -15.309 1.00 90.19 93 GLY A CA 1
ATOM 782 C C . GLY A 1 93 ? -14.180 -13.871 -14.803 1.00 90.19 93 GLY A C 1
ATOM 783 O O . GLY A 1 93 ? -14.730 -14.814 -14.238 1.00 90.19 93 GLY A O 1
ATOM 784 N N . GLN A 1 94 ? -12.859 -13.837 -15.000 1.00 91.31 94 GLN A N 1
ATOM 785 C CA . GLN A 1 94 ? -11.930 -14.861 -14.527 1.00 91.31 94 GLN A CA 1
ATOM 786 C C . GLN A 1 94 ? -11.025 -14.309 -13.423 1.00 91.31 94 GLN A C 1
ATOM 788 O O . GLN A 1 94 ? -10.740 -13.116 -13.358 1.00 91.31 94 GLN A O 1
ATOM 793 N N . THR A 1 95 ? -10.515 -15.205 -12.582 1.00 92.38 95 THR A N 1
ATOM 794 C CA . THR A 1 95 ? -9.428 -14.902 -11.649 1.00 92.38 95 THR A CA 1
ATOM 795 C C . THR A 1 95 ? -8.113 -15.399 -12.231 1.00 92.38 95 THR A C 1
ATOM 797 O O . THR A 1 95 ? -7.991 -16.574 -12.582 1.00 92.38 95 THR A O 1
ATOM 800 N N . ILE A 1 96 ? -7.124 -14.509 -12.299 1.00 93.25 96 ILE A N 1
ATOM 801 C CA . ILE A 1 96 ? -5.751 -14.819 -12.704 1.00 93.25 96 ILE A CA 1
ATOM 802 C C . ILE A 1 96 ? -4.816 -14.679 -11.502 1.00 93.25 96 ILE A C 1
ATOM 804 O O . ILE A 1 96 ? -4.991 -13.788 -10.674 1.00 93.25 96 ILE A O 1
ATOM 808 N N . LEU A 1 97 ? -3.824 -15.564 -11.405 1.00 95.00 97 LEU A N 1
ATOM 809 C CA . LEU A 1 97 ? -2.741 -15.441 -10.431 1.00 95.00 97 LEU A CA 1
ATOM 810 C C . LEU A 1 97 ? -1.513 -14.882 -11.142 1.00 95.00 97 LEU A C 1
ATOM 812 O O . LEU A 1 97 ? -1.039 -15.473 -12.111 1.00 95.00 97 LEU A O 1
ATOM 816 N N . ILE A 1 98 ? -0.994 -13.769 -10.634 1.00 96.44 98 ILE A N 1
ATOM 817 C CA . ILE A 1 98 ? 0.242 -13.155 -11.113 1.00 96.44 98 ILE A CA 1
ATOM 818 C C . ILE A 1 98 ? 1.303 -13.342 -10.028 1.00 96.44 98 ILE A C 1
ATOM 820 O O . ILE A 1 98 ? 1.087 -12.973 -8.877 1.00 96.44 98 ILE A O 1
ATOM 824 N N . VAL A 1 99 ? 2.439 -13.937 -10.396 1.00 96.69 99 VAL A N 1
ATOM 825 C CA . VAL A 1 99 ? 3.580 -14.160 -9.499 1.00 96.69 99 VAL A CA 1
ATOM 826 C C . VAL A 1 99 ? 4.779 -13.410 -10.063 1.00 96.69 99 VAL A C 1
ATOM 828 O O . VAL A 1 99 ? 5.272 -13.755 -11.137 1.00 96.69 99 VAL A O 1
ATOM 831 N N . CYS A 1 100 ? 5.228 -12.369 -9.362 1.00 96.00 100 CYS A N 1
ATOM 832 C CA . CYS A 1 100 ? 6.351 -11.530 -9.783 1.00 96.00 100 CYS A CA 1
ATOM 833 C C . CYS A 1 100 ? 7.220 -11.108 -8.590 1.00 96.00 100 CYS A C 1
ATOM 835 O O . CYS A 1 100 ? 7.136 -11.663 -7.494 1.00 96.00 100 CYS A O 1
ATOM 837 N N . HIS A 1 101 ? 8.076 -10.120 -8.831 1.00 95.56 101 HIS A N 1
ATOM 838 C CA . HIS A 1 101 ? 9.015 -9.567 -7.870 1.00 95.56 101 HIS A CA 1
ATOM 839 C C . HIS A 1 101 ? 8.473 -8.284 -7.222 1.00 95.56 101 HIS A C 1
ATOM 841 O O . HIS A 1 101 ? 7.458 -7.735 -7.653 1.00 95.56 101 HIS A O 1
ATOM 847 N N . GLY A 1 102 ? 9.149 -7.792 -6.182 1.00 96.06 102 GLY A N 1
ATOM 848 C CA . GLY A 1 102 ? 8.674 -6.656 -5.395 1.00 96.06 102 GLY A CA 1
ATOM 849 C C . GLY A 1 102 ? 8.518 -5.370 -6.209 1.00 96.06 102 GLY A C 1
ATOM 850 O O . GLY A 1 102 ? 7.527 -4.662 -6.042 1.00 96.06 102 GLY A O 1
ATOM 851 N N . GLY A 1 103 ? 9.448 -5.053 -7.111 1.00 96.81 103 GLY A N 1
ATOM 852 C CA . GLY A 1 103 ? 9.313 -3.857 -7.941 1.00 96.81 103 GLY A CA 1
ATOM 853 C C . GLY A 1 103 ? 8.194 -3.981 -8.975 1.00 96.81 103 GLY A C 1
ATOM 854 O O . GLY A 1 103 ? 7.349 -3.091 -9.088 1.00 96.81 103 GLY A O 1
ATOM 855 N N . THR A 1 104 ? 8.105 -5.122 -9.660 1.00 98.12 104 THR A N 1
ATOM 856 C CA . THR A 1 104 ? 7.022 -5.398 -10.617 1.00 98.12 104 THR A CA 1
ATOM 857 C C . THR A 1 104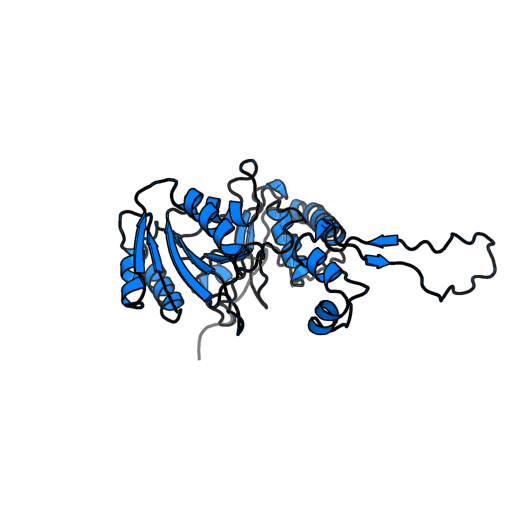 ? 5.642 -5.420 -9.964 1.00 98.12 104 THR A C 1
ATOM 859 O O . THR A 1 104 ? 4.731 -4.781 -10.482 1.00 98.12 104 THR A O 1
ATOM 862 N N . ASN A 1 105 ? 5.462 -6.093 -8.820 1.00 98.25 105 ASN A N 1
ATOM 863 C CA . ASN A 1 105 ? 4.181 -6.103 -8.099 1.00 98.25 105 ASN A CA 1
ATOM 864 C C . ASN A 1 105 ? 3.768 -4.689 -7.691 1.00 98.25 105 ASN A C 1
ATOM 866 O O . ASN A 1 105 ? 2.600 -4.313 -7.804 1.00 98.25 105 ASN A O 1
ATOM 870 N N . ARG A 1 106 ? 4.750 -3.880 -7.278 1.00 97.81 106 ARG A N 1
ATOM 871 C CA . ARG A 1 106 ? 4.531 -2.474 -6.978 1.00 97.81 106 ARG A CA 1
ATOM 872 C C . ARG A 1 106 ? 4.005 -1.717 -8.198 1.00 97.81 106 ARG A C 1
ATOM 874 O O . ARG A 1 106 ? 3.007 -1.017 -8.083 1.00 97.81 106 ARG A O 1
ATOM 881 N N . ALA A 1 107 ? 4.625 -1.883 -9.362 1.00 98.25 107 ALA A N 1
ATOM 882 C CA . ALA A 1 107 ? 4.153 -1.260 -10.596 1.00 98.25 107 ALA A CA 1
ATOM 883 C C . ALA A 1 107 ? 2.781 -1.800 -11.050 1.00 98.25 107 ALA A C 1
ATOM 885 O O . ALA A 1 107 ? 1.942 -1.017 -11.489 1.00 98.25 107 ALA A O 1
ATOM 886 N N . LEU A 1 108 ? 2.504 -3.101 -10.899 1.00 98.44 108 LEU A N 1
ATOM 887 C CA . LEU A 1 108 ? 1.205 -3.718 -11.224 1.00 98.44 108 LEU A CA 1
ATOM 888 C C . LEU A 1 108 ? 0.062 -3.083 -10.428 1.00 98.44 108 LEU A C 1
ATOM 890 O O . LEU A 1 108 ? -0.949 -2.701 -11.013 1.00 98.44 108 LEU A O 1
ATOM 894 N N . ILE A 1 109 ? 0.243 -2.928 -9.115 1.00 98.25 109 ILE A N 1
ATOM 895 C CA . ILE A 1 109 ? -0.746 -2.287 -8.242 1.00 98.25 109 ILE A CA 1
ATOM 896 C C . ILE A 1 109 ? -0.824 -0.787 -8.539 1.00 98.25 109 ILE A C 1
ATOM 898 O O . ILE A 1 109 ? -1.915 -0.259 -8.732 1.00 98.25 109 ILE A O 1
ATOM 902 N N . SER A 1 110 ? 0.317 -0.101 -8.635 1.00 97.19 110 SER A N 1
ATOM 903 C CA . SER A 1 110 ? 0.354 1.342 -8.890 1.00 97.19 110 SER A CA 1
ATOM 904 C C . SER A 1 110 ? -0.344 1.730 -10.192 1.00 97.19 110 SER A C 1
ATOM 906 O O . SER A 1 110 ? -1.161 2.645 -10.193 1.00 97.19 110 SER A O 1
ATOM 908 N N . THR A 1 111 ? -0.082 1.011 -11.285 1.00 96.50 111 THR A N 1
ATOM 909 C CA . THR A 1 111 ? -0.726 1.265 -12.586 1.00 96.50 111 THR A CA 1
ATOM 910 C C . THR A 1 111 ? -2.239 1.044 -12.533 1.00 96.50 111 THR A C 1
ATOM 912 O O . THR A 1 111 ? -2.983 1.872 -13.057 1.00 96.50 111 THR A O 1
ATOM 915 N N . ALA A 1 112 ? -2.710 0.002 -11.837 1.00 95.88 112 ALA A N 1
ATOM 916 C CA . ALA A 1 112 ? -4.140 -0.260 -11.642 1.00 95.88 112 ALA A CA 1
ATOM 917 C C . ALA A 1 112 ? -4.854 0.816 -10.803 1.00 95.88 112 ALA A C 1
ATOM 919 O O . ALA A 1 112 ? -6.054 1.030 -10.964 1.00 95.88 112 ALA A O 1
ATOM 920 N N . LEU A 1 113 ? -4.119 1.510 -9.930 1.00 95.38 113 LEU A N 1
ATOM 921 C CA . LEU A 1 113 ? -4.626 2.602 -9.091 1.00 95.38 113 LEU A CA 1
ATOM 922 C C . LEU A 1 113 ? -4.313 3.996 -9.645 1.00 95.38 113 LEU A C 1
ATOM 924 O O . LEU A 1 113 ? -4.575 4.990 -8.973 1.00 95.38 113 LEU A O 1
ATOM 928 N N . CYS A 1 114 ? -3.756 4.076 -10.856 1.00 93.19 114 CYS A N 1
ATOM 929 C CA . CYS A 1 114 ? -3.313 5.320 -11.487 1.00 93.19 114 CYS A CA 1
ATOM 930 C C . CYS A 1 114 ? -2.272 6.117 -10.670 1.00 93.19 114 CYS A C 1
ATOM 932 O O . CYS A 1 114 ? -2.156 7.332 -10.829 1.00 93.19 114 CYS A O 1
ATOM 934 N N . ILE A 1 115 ? -1.496 5.444 -9.819 1.00 95.12 115 ILE A N 1
ATOM 935 C CA . ILE A 1 115 ? -0.356 6.027 -9.105 1.00 95.12 115 ILE A CA 1
ATOM 936 C C . ILE A 1 115 ? 0.780 6.205 -10.108 1.00 95.12 115 ILE A C 1
ATOM 938 O O . ILE A 1 115 ? 1.169 5.253 -10.779 1.00 95.12 115 ILE A O 1
ATOM 942 N N . THR A 1 116 ? 1.331 7.407 -10.214 1.00 95.31 116 THR A N 1
ATOM 943 C CA . THR A 1 116 ? 2.358 7.753 -11.203 1.00 95.31 116 THR A CA 1
ATOM 944 C C . THR A 1 116 ? 3.771 7.308 -10.782 1.00 95.31 116 THR A C 1
ATOM 946 O O . THR A 1 116 ? 4.030 7.096 -9.592 1.00 95.31 116 THR A O 1
ATOM 949 N N . PRO A 1 117 ? 4.728 7.164 -11.725 1.00 97.06 117 PRO A N 1
ATOM 950 C CA . PRO A 1 117 ? 6.083 6.689 -11.420 1.00 97.06 117 PRO A CA 1
ATOM 951 C C . PRO A 1 117 ? 6.879 7.547 -10.426 1.00 97.06 117 PRO A C 1
ATOM 953 O O . PRO A 1 117 ? 7.822 7.049 -9.820 1.00 97.06 117 PRO A O 1
ATOM 956 N N . ASP A 1 118 ? 6.536 8.821 -10.207 1.00 96.38 118 ASP A N 1
ATOM 957 C CA . ASP A 1 118 ? 7.158 9.656 -9.165 1.00 96.38 118 ASP A CA 1
ATOM 958 C C . ASP A 1 118 ? 6.826 9.172 -7.749 1.00 96.38 118 ASP A C 1
ATOM 960 O O . ASP A 1 118 ? 7.616 9.361 -6.824 1.00 96.38 118 ASP A O 1
ATOM 964 N N . ARG A 1 119 ? 5.703 8.468 -7.605 1.00 96.00 119 ARG A N 1
ATOM 965 C CA . ARG A 1 119 ? 5.262 7.791 -6.388 1.00 96.00 119 ARG A CA 1
ATOM 966 C C . ARG A 1 119 ? 5.615 6.313 -6.392 1.00 96.00 119 ARG A C 1
ATOM 968 O O . ARG A 1 119 ? 4.997 5.560 -5.646 1.00 96.00 119 ARG A O 1
ATOM 975 N N . TYR A 1 120 ? 6.622 5.891 -7.170 1.00 96.75 120 TYR A N 1
ATOM 976 C CA . TYR A 1 120 ? 6.979 4.477 -7.278 1.00 96.75 120 TYR A CA 1
ATOM 977 C C . TYR A 1 120 ? 7.054 3.817 -5.910 1.00 96.75 120 TYR A C 1
ATOM 979 O O . TYR A 1 120 ? 6.410 2.809 -5.739 1.00 96.75 120 TYR A O 1
ATOM 987 N N . HIS A 1 121 ? 7.712 4.401 -4.905 1.00 95.94 121 HIS A N 1
ATOM 988 C CA . HIS A 1 121 ? 7.859 3.809 -3.568 1.00 95.94 121 HIS A CA 1
ATOM 989 C C . HIS A 1 121 ? 6.680 4.006 -2.588 1.00 95.94 121 HIS A C 1
ATOM 991 O O . HIS A 1 121 ? 6.851 3.725 -1.403 1.00 95.94 121 HIS A O 1
ATOM 997 N N . ALA A 1 122 ? 5.507 4.466 -3.036 1.00 96.19 122 ALA A N 1
ATOM 998 C CA . ALA A 1 122 ? 4.368 4.775 -2.159 1.00 96.19 122 ALA A CA 1
ATOM 999 C C . ALA A 1 122 ? 3.663 3.542 -1.561 1.00 96.19 122 ALA A C 1
ATOM 1001 O O . ALA A 1 122 ? 2.872 3.685 -0.629 1.00 96.19 122 ALA A O 1
ATOM 1002 N N . ILE A 1 123 ? 3.957 2.336 -2.058 1.00 96.75 123 ILE A N 1
ATOM 1003 C CA . ILE A 1 123 ? 3.472 1.079 -1.478 1.00 96.75 123 ILE A CA 1
ATOM 1004 C C . ILE A 1 123 ? 4.626 0.118 -1.183 1.00 96.75 123 ILE A C 1
ATOM 1006 O O . ILE A 1 123 ? 5.575 -0.033 -1.964 1.00 96.75 123 ILE A O 1
ATOM 1010 N N . GLU A 1 124 ? 4.543 -0.553 -0.041 1.00 95.31 124 GLU A N 1
ATOM 1011 C CA . GLU A 1 124 ? 5.449 -1.642 0.316 1.00 95.31 124 GLU A CA 1
ATOM 1012 C C . GLU A 1 124 ? 5.074 -2.930 -0.430 1.00 95.31 124 GLU A C 1
ATOM 1014 O O . GLU A 1 124 ? 3.989 -3.025 -1.003 1.00 95.31 124 GLU A O 1
ATOM 1019 N N . GLN A 1 125 ? 5.963 -3.922 -0.444 1.00 94.81 125 GLN A N 1
ATOM 1020 C CA . GLN A 1 125 ? 5.666 -5.277 -0.909 1.00 94.81 125 GLN A CA 1
ATOM 1021 C C . GLN A 1 125 ? 6.247 -6.280 0.083 1.00 94.81 125 GLN A C 1
ATOM 1023 O O . GLN A 1 125 ? 7.453 -6.256 0.340 1.00 94.81 125 GLN A O 1
ATOM 1028 N N . SER A 1 126 ? 5.385 -7.137 0.626 1.00 92.94 126 SER A N 1
ATOM 1029 C CA . SER A 1 126 ? 5.774 -8.196 1.559 1.00 92.94 126 SER A CA 1
ATOM 1030 C C . SER A 1 126 ? 6.161 -9.467 0.812 1.00 92.94 126 SER A C 1
ATOM 1032 O O . SER A 1 126 ? 5.582 -9.804 -0.225 1.00 92.94 126 SER A O 1
ATOM 1034 N N . ASN A 1 127 ? 7.109 -10.220 1.366 1.00 92.62 127 ASN A N 1
ATOM 1035 C CA . ASN A 1 127 ? 7.421 -11.552 0.859 1.00 92.62 127 ASN A CA 1
ATOM 1036 C C . ASN A 1 127 ? 6.200 -12.459 1.014 1.00 92.62 127 ASN A C 1
ATOM 1038 O O . ASN A 1 127 ? 5.570 -12.475 2.066 1.00 92.62 127 ASN A O 1
ATOM 1042 N N . CYS A 1 128 ? 5.867 -13.206 -0.039 1.00 92.69 128 CYS A N 1
ATOM 1043 C CA . CYS A 1 128 ? 4.643 -14.015 -0.098 1.00 92.69 128 CYS A CA 1
ATOM 1044 C C . CYS A 1 128 ? 3.351 -13.214 0.169 1.00 92.69 128 CYS A C 1
ATOM 1046 O O . CYS A 1 128 ? 2.315 -13.806 0.446 1.00 92.69 128 CYS A O 1
ATOM 1048 N N . GLY A 1 129 ? 3.379 -11.879 0.089 1.00 93.31 129 GLY A N 1
ATOM 1049 C CA . GLY A 1 129 ? 2.198 -11.051 0.299 1.00 93.31 129 GLY A CA 1
ATOM 1050 C C . GLY A 1 129 ? 1.190 -11.231 -0.833 1.00 93.31 129 GLY A C 1
ATOM 1051 O O . GLY A 1 129 ? 1.523 -11.065 -2.005 1.00 93.31 129 GLY A O 1
ATOM 1052 N N . LEU A 1 130 ? -0.060 -11.533 -0.486 1.00 94.44 130 LEU A N 1
ATOM 1053 C CA . LEU A 1 130 ? -1.170 -11.579 -1.432 1.00 94.44 130 LEU A CA 1
ATOM 1054 C C . LEU A 1 130 ? -1.816 -10.198 -1.546 1.00 94.44 130 LEU A C 1
ATOM 1056 O O . LEU A 1 130 ? -2.193 -9.588 -0.542 1.00 94.44 130 LEU A O 1
ATOM 1060 N N . SER A 1 131 ? -1.975 -9.733 -2.782 1.00 96.12 131 SER A N 1
ATOM 1061 C CA . SER A 1 131 ? -2.748 -8.538 -3.120 1.00 96.12 131 SER A CA 1
ATOM 1062 C C . SER A 1 131 ? -3.832 -8.907 -4.131 1.00 96.12 131 SER A C 1
ATOM 1064 O O . SER A 1 131 ? -3.598 -9.739 -5.007 1.00 96.12 131 SER A O 1
ATOM 1066 N N . VAL A 1 132 ? -5.018 -8.312 -4.006 1.00 95.81 132 VAL A N 1
ATOM 1067 C CA . VAL A 1 132 ? -6.172 -8.582 -4.876 1.00 95.81 132 VAL A CA 1
ATOM 1068 C C . VAL A 1 132 ? -6.652 -7.283 -5.498 1.00 95.81 132 VAL A C 1
ATOM 1070 O O . VAL A 1 132 ? -6.974 -6.323 -4.794 1.00 95.81 132 VAL A O 1
ATOM 1073 N N . LEU A 1 133 ? -6.696 -7.287 -6.828 1.00 96.50 133 LEU A N 1
ATOM 1074 C CA . LEU A 1 133 ? -7.232 -6.225 -7.664 1.00 96.50 133 LEU A CA 1
ATOM 1075 C C . LEU A 1 133 ? -8.477 -6.746 -8.383 1.00 96.50 133 LEU A C 1
ATOM 1077 O O . LEU A 1 133 ? -8.456 -7.850 -8.928 1.00 96.50 133 LEU A O 1
ATOM 1081 N N . ASN A 1 134 ? -9.529 -5.936 -8.421 1.00 95.00 134 ASN A N 1
ATOM 1082 C CA . ASN A 1 134 ? -10.746 -6.217 -9.173 1.00 95.00 134 ASN A CA 1
ATOM 1083 C C . ASN A 1 134 ? -10.892 -5.231 -10.332 1.00 95.00 134 ASN A C 1
ATOM 1085 O O . ASN A 1 134 ? -10.679 -4.035 -10.154 1.00 95.00 134 ASN A O 1
ATOM 1089 N N . PHE A 1 135 ? -11.297 -5.734 -11.498 1.00 95.19 135 PHE A N 1
ATOM 1090 C CA . PHE A 1 135 ? -11.513 -4.947 -12.715 1.00 95.19 135 PHE A CA 1
ATOM 1091 C C . PHE A 1 135 ? -12.927 -5.227 -13.228 1.00 95.19 135 PHE A C 1
ATOM 1093 O O . PHE A 1 135 ? -13.147 -6.189 -13.965 1.00 95.19 135 PHE A O 1
ATOM 1100 N N . ALA A 1 136 ? -13.901 -4.431 -12.781 1.00 88.44 136 ALA A N 1
ATOM 1101 C CA . ALA A 1 136 ? -15.329 -4.723 -12.950 1.00 88.44 136 ALA A CA 1
ATOM 1102 C C . ALA A 1 136 ? -15.766 -4.884 -14.419 1.00 88.44 136 ALA A C 1
ATOM 1104 O O . ALA A 1 136 ? -16.668 -5.664 -14.713 1.00 88.44 136 ALA A O 1
ATOM 1105 N N . ASP A 1 137 ? -15.115 -4.170 -15.336 1.00 87.88 137 ASP A N 1
ATOM 1106 C CA . ASP A 1 137 ? -15.400 -4.185 -16.775 1.00 87.88 137 ASP A CA 1
ATOM 1107 C C . ASP A 1 137 ? -14.234 -4.733 -17.622 1.00 87.88 137 ASP A C 1
ATOM 1109 O O . ASP A 1 137 ? -14.254 -4.623 -18.847 1.00 87.88 137 ASP A O 1
ATOM 1113 N N . GLY A 1 138 ? -13.210 -5.316 -16.984 1.00 89.50 138 GLY A N 1
ATOM 1114 C CA . GLY A 1 138 ? -12.018 -5.813 -17.677 1.00 89.50 138 GLY A CA 1
ATOM 1115 C C . GLY A 1 138 ? -11.143 -4.721 -18.294 1.00 89.50 138 GLY A C 1
ATOM 1116 O O . GLY A 1 138 ? -10.373 -5.004 -19.212 1.00 89.50 138 GLY A O 1
ATOM 1117 N N . ARG A 1 139 ? -11.259 -3.476 -17.826 1.00 92.12 139 ARG A N 1
ATOM 1118 C CA . ARG A 1 139 ? -10.424 -2.351 -18.252 1.00 92.12 139 ARG A CA 1
ATOM 1119 C C . ARG A 1 139 ? -9.534 -1.880 -17.115 1.00 92.12 139 ARG A C 1
ATOM 1121 O O . ARG A 1 139 ? -9.923 -1.927 -15.951 1.00 92.12 139 ARG A O 1
ATOM 1128 N N . LEU A 1 140 ? -8.348 -1.378 -17.450 1.00 93.25 140 LEU A N 1
ATOM 1129 C CA . LEU A 1 140 ? -7.397 -0.879 -16.454 1.00 93.25 140 LEU A CA 1
ATOM 1130 C C . LEU A 1 140 ? -8.010 0.259 -15.622 1.00 93.25 140 LEU A C 1
ATOM 1132 O O . LEU A 1 140 ? -7.810 0.333 -14.413 1.00 93.25 140 LEU A O 1
ATOM 1136 N N . GLU A 1 141 ? -8.838 1.095 -16.251 1.00 90.44 141 GLU A N 1
ATOM 1137 C CA . GLU A 1 141 ? -9.509 2.224 -15.614 1.00 90.44 141 GLU A CA 1
ATOM 1138 C C . GLU A 1 141 ? -10.627 1.820 -14.649 1.00 90.44 141 GLU A C 1
ATOM 1140 O O . GLU A 1 141 ? -11.177 2.705 -13.999 1.00 90.44 141 GLU A O 1
ATOM 1145 N N . SER A 1 142 ? -10.968 0.539 -14.487 1.00 91.50 142 SER A N 1
ATOM 1146 C CA . SER A 1 142 ? -11.883 0.070 -13.432 1.00 91.50 142 SER A CA 1
ATOM 1147 C C . SER A 1 142 ? -11.174 -0.634 -12.276 1.00 91.50 142 SER A C 1
ATOM 1149 O O . SER A 1 142 ? -11.846 -1.109 -11.362 1.00 91.50 142 SER A O 1
ATOM 1151 N N . GLY A 1 143 ? -9.835 -0.660 -12.283 1.00 94.25 143 GLY A N 1
ATOM 1152 C CA . GLY A 1 143 ? -9.033 -1.277 -11.233 1.00 94.25 143 GLY A CA 1
ATOM 1153 C C . GLY A 1 143 ? -9.392 -0.759 -9.842 1.00 94.25 143 GLY A C 1
ATOM 1154 O O . GLY A 1 143 ? -9.413 0.451 -9.610 1.00 94.25 143 GLY A O 1
ATOM 1155 N N . GLN A 1 144 ? -9.674 -1.679 -8.926 1.00 95.12 144 GLN A N 1
ATOM 1156 C CA . GLN A 1 144 ? -9.864 -1.412 -7.505 1.00 95.12 144 GLN A CA 1
ATOM 1157 C C . GLN A 1 144 ? -8.998 -2.353 -6.676 1.00 95.12 144 GLN A C 1
ATOM 1159 O O . GLN A 1 144 ? -9.015 -3.566 -6.889 1.00 95.12 144 GLN A O 1
ATOM 1164 N N . LEU A 1 145 ? -8.276 -1.805 -5.703 1.00 96.81 145 LEU A N 1
ATOM 1165 C CA . LEU A 1 145 ? -7.553 -2.586 -4.711 1.00 96.81 145 LEU A CA 1
ATOM 1166 C C . LEU A 1 145 ? -8.523 -3.042 -3.628 1.00 96.81 145 LEU A C 1
ATOM 1168 O O . LEU A 1 145 ? -9.213 -2.239 -2.998 1.00 96.81 145 LEU A O 1
ATOM 1172 N N . GLU A 1 146 ? -8.556 -4.348 -3.407 1.00 95.12 146 GLU A N 1
ATOM 1173 C CA . GLU A 1 146 ? -9.373 -4.970 -2.375 1.00 95.12 146 GLU A CA 1
ATOM 1174 C C . GLU A 1 146 ? -8.533 -5.383 -1.171 1.00 95.12 146 GLU A C 1
ATOM 1176 O O . GLU A 1 146 ? -8.940 -5.170 -0.038 1.00 95.12 146 GLU A O 1
ATOM 1181 N N . VAL A 1 147 ? -7.351 -5.952 -1.395 1.00 95.62 147 VAL A N 1
ATOM 1182 C CA . VAL A 1 147 ? -6.411 -6.345 -0.337 1.00 95.62 147 VAL A CA 1
ATOM 1183 C C . VAL A 1 147 ? -5.003 -6.077 -0.833 1.00 95.62 147 VAL A C 1
ATOM 1185 O O . VAL A 1 147 ? -4.718 -6.286 -2.012 1.00 95.62 147 VAL A O 1
ATOM 1188 N N . MET A 1 148 ? -4.117 -5.641 0.058 1.00 96.75 148 MET A N 1
ATOM 1189 C CA . MET A 1 148 ? -2.703 -5.465 -0.255 1.00 96.75 148 MET A CA 1
ATOM 1190 C C . MET A 1 148 ? -1.823 -6.050 0.843 1.00 96.75 148 MET A C 1
ATOM 1192 O O . MET A 1 148 ? -2.032 -5.749 2.019 1.00 96.75 148 MET A O 1
ATOM 1196 N N . ASN A 1 149 ? -0.807 -6.815 0.437 1.00 95.62 149 ASN A N 1
ATOM 1197 C CA . ASN A 1 149 ? 0.218 -7.397 1.309 1.00 95.62 149 ASN A CA 1
ATOM 1198 C C . ASN A 1 149 ? -0.340 -8.250 2.461 1.00 95.62 149 ASN A C 1
ATOM 1200 O O . ASN A 1 149 ? 0.167 -8.214 3.580 1.00 95.62 149 ASN A O 1
ATOM 1204 N N . SER A 1 150 ? -1.372 -9.054 2.197 1.00 93.19 150 SER A N 1
ATOM 1205 C CA . SER A 1 150 ? -1.833 -10.050 3.166 1.00 93.19 150 SER A CA 1
ATOM 1206 C C . SER A 1 150 ? -0.890 -11.256 3.182 1.00 93.19 150 SER A C 1
ATOM 1208 O O . SER A 1 150 ? -0.821 -12.014 2.214 1.00 93.19 150 SER A O 1
ATOM 1210 N N . ALA A 1 151 ? -0.171 -11.447 4.287 1.00 92.38 151 ALA A N 1
ATOM 1211 C CA . ALA A 1 151 ? 0.775 -12.547 4.497 1.00 92.38 151 ALA A CA 1
ATOM 1212 C C . ALA A 1 151 ? 0.360 -13.468 5.669 1.00 92.38 151 ALA A C 1
ATOM 1214 O O . ALA A 1 151 ? 1.145 -14.270 6.174 1.00 92.38 151 ALA A O 1
ATOM 1215 N N . THR A 1 152 ? -0.913 -13.421 6.074 1.00 89.88 152 THR A N 1
ATOM 1216 C CA . THR A 1 152 ? -1.419 -14.180 7.233 1.00 89.88 152 THR A CA 1
ATOM 1217 C C . THR A 1 152 ? -1.336 -15.695 7.055 1.00 89.88 152 THR A C 1
ATOM 1219 O O . THR A 1 152 ? -1.153 -16.422 8.027 1.00 89.88 152 THR A O 1
ATOM 1222 N N . HIS A 1 153 ? -1.386 -16.179 5.813 1.00 88.19 153 HIS A N 1
ATOM 1223 C CA . HIS A 1 153 ? -1.236 -17.595 5.465 1.00 88.19 153 HIS A CA 1
ATOM 1224 C C . HIS A 1 153 ? 0.181 -18.146 5.680 1.00 88.19 153 HIS A C 1
ATOM 1226 O O . HIS A 1 153 ? 0.340 -19.357 5.802 1.00 88.19 153 HIS A O 1
ATOM 1232 N N . VAL A 1 154 ? 1.193 -17.276 5.755 1.00 90.12 154 VAL A N 1
ATOM 1233 C CA . VAL A 1 154 ? 2.567 -17.630 6.154 1.00 90.12 154 VAL A CA 1
ATOM 1234 C C . VAL A 1 154 ? 2.888 -17.186 7.587 1.00 90.12 154 VAL A C 1
ATOM 1236 O O . VAL A 1 154 ? 4.042 -17.212 8.001 1.00 90.12 154 VAL A O 1
ATOM 1239 N N . GLY A 1 155 ? 1.868 -16.810 8.367 1.00 88.12 155 GLY A N 1
ATOM 1240 C CA . GLY A 1 155 ? 1.994 -16.469 9.786 1.00 88.12 155 GLY A CA 1
ATOM 1241 C C . GLY A 1 155 ? 2.309 -15.001 10.090 1.00 88.12 155 GLY A C 1
ATOM 1242 O O . GLY A 1 155 ? 2.439 -14.653 11.260 1.00 88.12 155 GLY A O 1
ATOM 1243 N N . GLU A 1 156 ? 2.397 -14.124 9.086 1.00 89.25 156 GLU A N 1
ATOM 1244 C CA . GLU A 1 156 ? 2.590 -12.685 9.302 1.00 89.25 156 GLU A CA 1
ATOM 1245 C C . GLU A 1 156 ? 1.231 -11.980 9.432 1.00 89.25 156 GLU A C 1
ATOM 1247 O O . GLU A 1 156 ? 0.478 -11.855 8.467 1.00 89.25 156 GLU A O 1
ATOM 1252 N N . THR A 1 157 ? 0.891 -11.540 10.647 1.00 90.25 157 THR A N 1
ATOM 1253 C CA . THR A 1 157 ? -0.413 -10.927 10.959 1.00 90.25 157 THR A CA 1
ATOM 1254 C C . THR A 1 157 ? -0.500 -9.452 10.577 1.00 90.25 157 THR A C 1
ATOM 1256 O O . THR A 1 157 ? -1.579 -8.983 10.226 1.00 90.25 157 THR A O 1
ATOM 1259 N N . LEU A 1 158 ? 0.620 -8.732 10.643 1.00 92.19 158 LEU A N 1
ATOM 1260 C CA . LEU A 1 158 ? 0.787 -7.327 10.280 1.00 92.19 158 LEU A CA 1
ATOM 1261 C C . LEU A 1 158 ? 2.191 -7.125 9.687 1.00 92.19 158 LEU A C 1
ATOM 1263 O O . LEU A 1 158 ? 3.104 -7.844 10.096 1.00 92.19 158 LEU A O 1
ATOM 1267 N N . PRO A 1 159 ? 2.395 -6.121 8.807 1.00 90.81 159 PRO A N 1
ATOM 1268 C CA . PRO A 1 159 ? 3.706 -5.819 8.233 1.00 90.81 159 PRO A CA 1
ATOM 1269 C C . PRO A 1 159 ? 4.775 -5.630 9.306 1.00 90.81 159 PRO A C 1
ATOM 1271 O O . PRO A 1 159 ? 4.607 -4.781 10.189 1.00 90.81 159 PRO A O 1
ATOM 1274 N N . GLN A 1 160 ? 5.864 -6.393 9.231 1.00 86.69 160 GLN A N 1
ATOM 1275 C CA . GLN A 1 160 ? 6.947 -6.300 10.211 1.00 86.69 160 GLN A CA 1
ATOM 1276 C C . GLN A 1 160 ? 7.668 -4.945 10.165 1.00 86.69 160 GLN A C 1
ATOM 1278 O O . GLN A 1 160 ? 7.922 -4.380 9.103 1.00 86.69 160 GLN A O 1
ATOM 1283 N N . ILE A 1 161 ? 8.041 -4.449 11.345 1.00 84.44 161 ILE A N 1
ATOM 1284 C CA . ILE A 1 161 ? 8.912 -3.281 11.507 1.00 84.44 161 ILE A CA 1
ATOM 1285 C C . ILE A 1 161 ? 10.352 -3.784 11.587 1.00 84.44 161 ILE A C 1
ATOM 1287 O O . ILE A 1 161 ? 10.646 -4.701 12.356 1.00 84.44 161 ILE A O 1
ATOM 1291 N N . LYS A 1 162 ? 11.260 -3.180 10.821 1.00 80.56 162 LYS A N 1
ATOM 1292 C CA . LYS A 1 162 ? 12.688 -3.529 10.890 1.00 80.56 162 LYS A CA 1
ATOM 1293 C C . LYS A 1 162 ? 13.350 -2.850 12.088 1.00 80.56 162 LYS A C 1
ATOM 1295 O O . LYS A 1 162 ? 12.956 -1.759 12.499 1.00 80.56 162 LYS A O 1
ATOM 1300 N N . GLU A 1 163 ? 14.377 -3.483 12.646 1.00 76.25 163 GLU A N 1
ATOM 1301 C CA . GLU A 1 163 ? 15.147 -2.894 13.744 1.00 76.25 163 GLU A CA 1
ATOM 1302 C C . GLU A 1 163 ? 15.711 -1.518 13.342 1.00 76.25 163 GLU A C 1
ATOM 1304 O O . GLU A 1 163 ? 16.208 -1.335 12.229 1.00 76.25 163 GLU A O 1
ATOM 1309 N N . GLY A 1 164 ? 15.588 -0.535 14.239 1.00 80.50 164 GLY A N 1
ATOM 1310 C CA . GLY A 1 164 ? 16.027 0.843 13.999 1.00 80.50 164 GLY A CA 1
ATOM 1311 C C . GLY A 1 164 ? 15.062 1.704 13.178 1.00 80.50 164 GLY A C 1
ATOM 1312 O O . GLY A 1 164 ? 15.375 2.859 12.895 1.00 80.50 164 GLY A O 1
ATOM 1313 N N . GLU A 1 165 ? 13.889 1.193 12.794 1.00 86.62 165 GLU A N 1
ATOM 1314 C CA . GLU A 1 165 ? 12.880 2.010 12.125 1.00 86.62 165 GLU A CA 1
ATOM 1315 C C . GLU A 1 165 ? 12.253 3.054 13.055 1.00 86.62 165 GLU A C 1
ATOM 1317 O O . GLU A 1 165 ? 11.891 2.784 14.200 1.00 86.62 165 GLU A O 1
ATOM 1322 N N . THR A 1 166 ? 12.087 4.263 12.521 1.00 92.81 166 THR A N 1
ATOM 1323 C CA . THR A 1 166 ? 11.538 5.415 13.238 1.00 92.81 166 THR A CA 1
ATOM 1324 C C . THR A 1 166 ? 10.330 5.999 12.506 1.00 92.81 166 THR A C 1
ATOM 1326 O O . THR A 1 166 ? 9.898 5.485 11.462 1.00 92.81 166 THR A O 1
ATOM 1329 N N . GLY A 1 167 ? 9.755 7.055 13.087 1.00 94.81 167 GLY A N 1
ATOM 1330 C CA . GLY A 1 167 ? 8.655 7.809 12.499 1.00 94.81 167 GLY A CA 1
ATOM 1331 C C . GLY A 1 167 ? 7.306 7.437 13.106 1.00 94.81 167 GLY A C 1
ATOM 1332 O O . GLY A 1 167 ? 7.202 7.181 14.304 1.00 94.81 167 GLY A O 1
ATOM 1333 N N . GLN A 1 168 ? 6.248 7.442 12.299 1.00 95.69 168 GLN A N 1
ATOM 1334 C CA . GLN A 1 168 ? 4.888 7.126 12.738 1.00 95.69 168 GLN A CA 1
ATOM 1335 C C . GLN A 1 168 ? 4.330 5.944 11.942 1.00 95.69 168 GLN A C 1
ATOM 1337 O O . GLN A 1 168 ? 4.495 5.877 10.724 1.00 95.69 168 GLN A O 1
ATOM 1342 N N . ARG A 1 169 ? 3.638 5.030 12.621 1.00 97.19 169 ARG A N 1
ATOM 1343 C CA . ARG A 1 169 ? 2.913 3.903 12.023 1.00 97.19 169 ARG A CA 1
ATOM 1344 C C . ARG A 1 169 ? 1.458 3.978 12.455 1.00 97.19 169 ARG A C 1
ATOM 1346 O O . ARG A 1 169 ? 1.171 4.080 13.642 1.00 97.19 169 ARG A O 1
ATOM 1353 N N . LEU A 1 170 ? 0.542 3.977 11.499 1.00 98.25 170 LEU A N 1
ATOM 1354 C CA . LEU A 1 170 ? -0.881 4.154 11.754 1.00 98.25 170 LEU A CA 1
ATOM 1355 C C . LEU A 1 170 ? -1.642 2.898 11.354 1.00 98.25 170 LEU A C 1
ATOM 1357 O O . LEU A 1 170 ? -1.562 2.472 10.203 1.00 98.25 170 LEU A O 1
ATOM 1361 N N . PHE A 1 171 ? -2.407 2.353 12.293 1.00 98.31 171 PHE A N 1
ATOM 1362 C CA . PHE A 1 171 ? -3.401 1.317 12.053 1.00 98.31 171 PHE A CA 1
ATOM 1363 C C . PHE A 1 171 ? -4.756 1.971 11.827 1.00 98.31 171 PHE A C 1
ATOM 1365 O O . PHE A 1 171 ? -5.356 2.511 12.753 1.00 98.31 171 PHE A O 1
ATOM 1372 N N . LEU A 1 172 ? -5.228 1.940 10.587 1.00 98.19 172 LEU A N 1
ATOM 1373 C CA . LEU A 1 172 ? -6.528 2.468 10.197 1.00 98.19 172 LEU A CA 1
ATOM 1374 C C . LEU A 1 172 ? -7.569 1.353 10.293 1.00 98.19 172 LEU A C 1
ATOM 1376 O O . LEU A 1 172 ? -7.418 0.307 9.657 1.00 98.19 172 LEU A O 1
ATOM 1380 N N . ILE A 1 173 ? -8.610 1.589 11.087 1.00 97.50 173 ILE A N 1
ATOM 1381 C CA . ILE A 1 173 ? -9.636 0.606 11.431 1.00 97.50 173 ILE A CA 1
ATOM 1382 C C . ILE A 1 173 ? -11.017 1.193 11.110 1.00 97.50 173 ILE A C 1
ATOM 1384 O O . ILE A 1 173 ? -11.396 2.211 11.697 1.00 97.50 173 ILE A O 1
ATOM 1388 N N . PRO A 1 174 ? -11.792 0.561 10.215 1.00 95.94 174 PRO A N 1
ATOM 1389 C CA . PRO A 1 174 ? -13.161 0.973 9.930 1.00 95.94 174 PRO A CA 1
ATOM 1390 C C . PRO A 1 174 ? -14.069 0.952 11.159 1.00 95.94 174 PRO A C 1
ATOM 1392 O O . PRO A 1 174 ? -14.119 -0.041 11.888 1.00 95.94 174 PRO A O 1
ATOM 1395 N N . ALA A 1 175 ? -14.818 2.033 11.358 1.00 94.50 175 ALA A N 1
ATOM 1396 C CA . ALA A 1 175 ? -15.734 2.202 12.480 1.00 94.50 175 ALA A CA 1
ATOM 1397 C C . ALA A 1 175 ? -17.000 1.332 12.367 1.00 94.50 175 ALA A C 1
ATOM 1399 O O . ALA A 1 175 ? -17.626 0.988 13.367 1.00 94.50 175 ALA A O 1
ATOM 1400 N N . GLU A 1 176 ? -17.383 0.950 11.150 1.00 92.56 176 GLU A N 1
ATOM 1401 C CA . GLU A 1 176 ? -18.648 0.282 10.830 1.00 92.56 176 GLU A CA 1
ATOM 1402 C C . GLU A 1 176 ? -18.611 -1.237 11.080 1.00 92.56 176 GLU A C 1
ATOM 1404 O O . GLU A 1 176 ? -19.173 -2.027 10.322 1.00 92.56 176 GLU A O 1
ATOM 1409 N N . MET A 1 177 ? -17.939 -1.673 12.146 1.00 89.06 177 MET A N 1
ATOM 1410 C CA . MET A 1 177 ? -17.843 -3.081 12.527 1.00 89.06 177 MET A CA 1
ATOM 1411 C C . MET A 1 177 ? -18.883 -3.432 13.596 1.00 89.06 177 MET A C 1
ATOM 1413 O O . MET A 1 177 ? -18.925 -2.835 14.671 1.00 89.06 177 MET A O 1
ATOM 1417 N N . SER A 1 178 ? -19.697 -4.451 13.319 1.00 82.56 178 SER A N 1
ATOM 1418 C CA . SER A 1 178 ? -20.700 -4.978 14.259 1.00 82.56 178 SER A CA 1
ATOM 1419 C C . SER A 1 178 ? -20.527 -6.464 14.584 1.00 82.56 178 SER A C 1
ATOM 1421 O O . SER A 1 178 ? -21.066 -6.935 15.587 1.00 82.56 178 SER A O 1
ATOM 1423 N N . ASP A 1 179 ? -19.757 -7.199 13.778 1.00 89.88 179 ASP A N 1
ATOM 1424 C CA . ASP A 1 179 ? -19.546 -8.630 13.962 1.00 89.88 179 ASP A CA 1
ATOM 1425 C C . ASP A 1 179 ? -18.556 -8.936 15.102 1.00 89.88 179 ASP A C 1
ATOM 1427 O O . ASP A 1 179 ? -17.479 -8.343 15.216 1.00 89.88 179 ASP A O 1
ATOM 1431 N N . ARG A 1 180 ? -18.922 -9.899 15.958 1.00 91.12 180 ARG A N 1
ATOM 1432 C CA . ARG A 1 180 ? -18.124 -10.268 17.139 1.00 91.12 180 ARG A CA 1
ATOM 1433 C C . ARG A 1 180 ? -16.863 -11.052 16.780 1.00 91.12 180 ARG A C 1
ATOM 1435 O O . ARG A 1 180 ? -15.862 -10.910 17.481 1.00 91.12 180 ARG A O 1
ATOM 1442 N N . HIS A 1 181 ? -16.886 -11.850 15.713 1.00 91.00 181 HIS A N 1
ATOM 1443 C CA . HIS A 1 181 ? -15.709 -12.598 15.274 1.00 91.00 181 HIS A CA 1
ATOM 1444 C C . HIS A 1 181 ? -14.665 -11.669 14.646 1.00 91.00 181 HIS A C 1
ATOM 1446 O O . HIS A 1 181 ? -13.482 -11.776 14.967 1.00 91.00 181 HIS A O 1
ATOM 1452 N N . GLN A 1 182 ? -15.097 -10.701 13.834 1.00 91.44 182 GLN A N 1
ATOM 1453 C CA . GLN A 1 182 ? -14.245 -9.633 13.307 1.00 91.44 182 GLN A CA 1
ATOM 1454 C C . GLN A 1 182 ? -13.568 -8.854 14.438 1.00 91.44 182 GLN A C 1
ATOM 1456 O O . GLN A 1 182 ? -12.349 -8.685 14.422 1.00 91.44 182 GLN A O 1
ATOM 1461 N N . MET A 1 183 ? -14.331 -8.459 15.462 1.00 93.56 183 MET A N 1
ATOM 1462 C CA . MET A 1 183 ? -13.781 -7.779 16.636 1.00 93.56 183 MET A CA 1
ATOM 1463 C C . MET A 1 183 ? -12.738 -8.630 17.374 1.00 93.56 183 MET A C 1
ATOM 1465 O O . MET A 1 183 ? -11.660 -8.141 17.709 1.00 93.56 183 MET A O 1
ATOM 1469 N N . PHE A 1 184 ? -13.027 -9.913 17.604 1.00 93.44 184 PHE A N 1
ATOM 1470 C CA . PHE A 1 184 ? -12.086 -10.828 18.252 1.00 93.44 184 PHE A CA 1
ATOM 1471 C C . PHE A 1 184 ? -10.770 -10.949 17.469 1.00 93.44 184 PHE A C 1
ATOM 1473 O O . PHE A 1 184 ? -9.691 -10.847 18.054 1.00 93.44 184 PHE A O 1
ATOM 1480 N N . ASN A 1 185 ? -10.851 -11.114 16.147 1.00 92.56 185 ASN A N 1
ATOM 1481 C CA . ASN A 1 185 ? -9.679 -11.214 15.277 1.00 92.56 185 ASN A CA 1
ATOM 1482 C C . ASN A 1 185 ? -8.853 -9.923 15.273 1.00 92.56 185 ASN A C 1
ATOM 1484 O O . ASN A 1 185 ? -7.625 -9.978 15.326 1.00 92.56 185 ASN A O 1
ATOM 1488 N N . LEU A 1 186 ? -9.519 -8.767 15.255 1.00 94.12 186 LEU A N 1
ATOM 1489 C CA . LEU A 1 186 ? -8.875 -7.459 15.315 1.00 94.12 186 LEU A CA 1
ATOM 1490 C C . LEU A 1 186 ? -8.084 -7.275 16.617 1.00 94.12 186 LEU A C 1
ATOM 1492 O O . LEU A 1 186 ? -6.909 -6.914 16.588 1.00 94.12 186 LEU A O 1
ATOM 1496 N N . ILE A 1 187 ? -8.706 -7.583 17.758 1.00 95.00 187 ILE A N 1
ATOM 1497 C CA . ILE A 1 187 ? -8.043 -7.552 19.067 1.00 95.00 187 ILE A CA 1
ATOM 1498 C C . ILE A 1 187 ? -6.854 -8.515 19.081 1.00 95.00 187 ILE A C 1
ATOM 1500 O O . ILE A 1 187 ? -5.771 -8.151 19.531 1.00 95.00 187 ILE A O 1
ATOM 1504 N N . HIS A 1 188 ? -7.030 -9.737 18.571 1.00 93.31 188 HIS A N 1
ATOM 1505 C CA . HIS A 1 188 ? -5.959 -10.730 18.540 1.00 93.31 188 HIS A CA 1
ATOM 1506 C C . HIS A 1 188 ? -4.747 -10.260 17.726 1.00 93.31 188 HIS A C 1
ATOM 1508 O O . HIS A 1 188 ? -3.616 -10.510 18.137 1.00 93.31 188 HIS A O 1
ATOM 1514 N N . MET A 1 189 ? -4.989 -9.575 16.606 1.00 92.81 189 MET A N 1
ATOM 1515 C CA . MET A 1 189 ? -3.952 -9.016 15.741 1.00 92.81 189 MET A CA 1
ATOM 1516 C C . MET A 1 189 ? -3.186 -7.871 16.416 1.00 92.81 189 MET A C 1
ATOM 1518 O O . MET A 1 189 ? -1.975 -7.775 16.252 1.00 92.81 189 MET A O 1
ATOM 1522 N N . LEU A 1 190 ? -3.879 -7.014 17.173 1.00 95.50 190 LEU A N 1
ATOM 1523 C CA . LEU A 1 190 ? -3.304 -5.779 17.713 1.00 95.50 190 LEU A CA 1
ATOM 1524 C C . LEU A 1 190 ? -2.758 -5.909 19.140 1.00 95.50 190 LEU A C 1
ATOM 1526 O O . LEU A 1 190 ? -1.905 -5.113 19.518 1.00 95.50 190 LEU A O 1
ATOM 1530 N N . LYS A 1 191 ? -3.182 -6.912 19.924 1.00 94.56 191 LYS A N 1
ATOM 1531 C CA . LYS A 1 191 ? -2.834 -7.040 21.357 1.00 94.56 191 LYS A CA 1
ATOM 1532 C C . LYS A 1 191 ? -1.330 -7.012 21.656 1.00 94.56 191 LYS A C 1
ATOM 1534 O O . LYS A 1 191 ? -0.940 -6.629 22.753 1.00 94.56 191 LYS A O 1
ATOM 1539 N N . SER A 1 192 ? -0.500 -7.497 20.729 1.00 91.50 192 SER A N 1
ATOM 1540 C CA . SER A 1 192 ? 0.957 -7.589 20.888 1.00 91.50 192 SER A CA 1
ATOM 1541 C C . SER A 1 192 ? 1.692 -6.354 20.384 1.00 91.50 192 SER A C 1
ATOM 1543 O O . SER A 1 192 ? 2.885 -6.214 20.646 1.00 91.50 192 SER A O 1
ATOM 1545 N N . GLU A 1 193 ? 1.005 -5.465 19.672 1.00 93.75 193 GLU A N 1
ATOM 1546 C CA . GLU A 1 193 ? 1.611 -4.256 19.141 1.00 93.75 193 GLU A CA 1
ATOM 1547 C C . GLU A 1 193 ? 1.792 -3.221 20.259 1.00 93.75 193 GLU A C 1
ATOM 1549 O O . GLU A 1 193 ? 0.936 -3.032 21.129 1.00 93.75 193 GLU A O 1
ATOM 1554 N N . ALA A 1 194 ? 2.916 -2.508 20.233 1.00 93.19 194 ALA A N 1
ATOM 1555 C CA . ALA A 1 194 ? 3.083 -1.320 21.058 1.00 93.19 194 ALA A CA 1
ATOM 1556 C C . ALA A 1 194 ? 2.220 -0.200 20.466 1.00 93.19 194 ALA A C 1
ATOM 1558 O O . ALA A 1 194 ? 2.413 0.160 19.308 1.00 93.19 194 ALA A O 1
ATOM 1559 N N . ILE A 1 195 ? 1.280 0.338 21.247 1.00 96.94 195 ILE A N 1
ATOM 1560 C CA . ILE A 1 195 ? 0.355 1.394 20.816 1.00 96.94 195 ILE A CA 1
ATOM 1561 C C . ILE A 1 195 ? 0.532 2.596 21.740 1.00 96.94 195 ILE A C 1
ATOM 1563 O O . ILE A 1 195 ? 0.335 2.490 22.950 1.00 96.94 195 ILE A O 1
ATOM 1567 N N . ASP A 1 196 ? 0.931 3.731 21.168 1.00 96.88 196 ASP A N 1
ATOM 1568 C CA . ASP A 1 196 ? 1.194 4.975 21.896 1.00 96.88 196 ASP A CA 1
ATOM 1569 C C . ASP A 1 196 ? -0.064 5.843 22.018 1.00 96.88 196 ASP A C 1
ATOM 1571 O O . ASP A 1 196 ? -0.240 6.558 23.006 1.00 96.88 196 ASP A O 1
ATOM 1575 N N . PHE A 1 197 ? -0.938 5.812 21.009 1.00 97.25 197 PHE A N 1
ATOM 1576 C CA . PHE A 1 197 ? -2.148 6.627 20.987 1.00 97.25 197 PHE A CA 1
ATOM 1577 C C . PHE A 1 197 ? -3.270 6.012 20.146 1.00 97.25 197 PHE A C 1
ATOM 1579 O O . PHE A 1 197 ? -3.052 5.156 19.292 1.00 97.25 197 PHE A O 1
ATOM 1586 N N . SER A 1 198 ? -4.486 6.495 20.368 1.00 96.88 198 SER A N 1
ATOM 1587 C CA . SER A 1 198 ? -5.662 6.204 19.558 1.00 96.88 198 SER A CA 1
ATOM 1588 C C . SER A 1 198 ? -6.373 7.500 19.216 1.00 96.88 198 SER A C 1
ATOM 1590 O O . SER A 1 198 ? -6.642 8.310 20.099 1.00 96.88 198 SER A O 1
ATOM 1592 N N . ILE A 1 199 ? -6.730 7.664 17.950 1.00 96.00 199 ILE A N 1
ATOM 1593 C CA . ILE A 1 199 ? -7.610 8.719 17.462 1.00 96.00 199 ILE A CA 1
ATOM 1594 C C . ILE A 1 199 ? -8.920 8.067 17.062 1.00 96.00 199 ILE A C 1
ATOM 1596 O O . ILE A 1 199 ? -8.947 7.154 16.241 1.00 96.00 199 ILE A O 1
ATOM 1600 N N . ASN A 1 200 ? -10.008 8.554 17.634 1.00 93.88 200 ASN A N 1
ATOM 1601 C CA . ASN A 1 200 ? -11.337 8.084 17.311 1.00 93.88 200 ASN A CA 1
ATOM 1602 C C . ASN A 1 200 ? -12.164 9.234 16.737 1.00 93.88 200 ASN A C 1
ATOM 1604 O O . ASN A 1 200 ? -12.345 10.255 17.402 1.00 93.88 200 ASN A O 1
ATOM 1608 N N . THR A 1 201 ? -12.646 9.072 15.506 1.00 89.94 201 THR A N 1
ATOM 1609 C CA . THR A 1 201 ? -13.597 10.010 14.887 1.00 89.94 201 THR A CA 1
ATOM 1610 C C . THR A 1 201 ? -15.036 9.494 14.939 1.00 89.94 201 THR A C 1
ATOM 1612 O O . THR A 1 201 ? -15.969 10.245 14.660 1.00 89.94 201 THR A O 1
ATOM 1615 N N . ASP A 1 202 ? -15.237 8.228 15.318 1.00 83.25 202 ASP A N 1
ATOM 1616 C CA . ASP A 1 202 ? -16.559 7.626 15.477 1.00 83.25 202 ASP A CA 1
ATOM 1617 C C . ASP A 1 202 ? -17.152 7.887 16.867 1.00 83.25 202 ASP A C 1
ATOM 1619 O O . ASP A 1 202 ? -16.519 7.653 17.889 1.00 83.25 202 ASP A O 1
ATOM 1623 N N . ARG A 1 203 ? -18.423 8.281 16.952 1.00 76.50 203 ARG A N 1
ATOM 1624 C CA . ARG A 1 203 ? -19.039 8.621 18.247 1.00 76.50 203 ARG A CA 1
ATOM 1625 C C . ARG A 1 203 ? -19.316 7.413 19.143 1.00 76.50 203 ARG A C 1
ATOM 1627 O O . ARG A 1 203 ? -19.520 7.594 20.342 1.00 76.50 203 ARG A O 1
ATOM 1634 N N . SER A 1 204 ? -19.345 6.186 18.614 1.00 77.81 204 SER A N 1
ATOM 1635 C CA . SER A 1 204 ? -19.682 5.010 19.427 1.00 77.81 204 SER A CA 1
ATOM 1636 C C . SER A 1 204 ? -18.559 4.598 20.379 1.00 77.81 204 SER A C 1
ATOM 1638 O O . SER A 1 204 ? -18.842 4.000 21.414 1.00 77.81 204 SER A O 1
ATOM 1640 N N . HIS A 1 205 ? -17.300 4.899 20.032 1.00 81.00 205 HIS A N 1
ATOM 1641 C CA . HIS A 1 205 ? -16.083 4.538 20.776 1.00 81.00 205 HIS A CA 1
ATOM 1642 C C . HIS A 1 205 ? -15.862 3.034 21.015 1.00 81.00 205 HIS A C 1
ATOM 1644 O O . HIS A 1 205 ? -14.832 2.653 21.574 1.00 81.00 205 HIS A O 1
ATOM 1650 N N . LYS A 1 206 ? -16.784 2.162 20.587 1.00 89.81 206 LYS A N 1
ATOM 1651 C CA . LYS A 1 206 ? -16.811 0.749 20.990 1.00 89.81 206 LYS A CA 1
ATOM 1652 C C . LYS A 1 206 ? -15.552 0.003 20.565 1.00 89.81 206 LYS A C 1
ATOM 1654 O O . LYS A 1 206 ? -15.000 -0.760 21.350 1.00 89.81 206 LYS A O 1
ATOM 1659 N N . ILE A 1 207 ? -15.097 0.238 19.336 1.00 93.06 207 ILE A N 1
ATOM 1660 C CA . ILE A 1 207 ? -13.929 -0.443 18.771 1.00 93.06 207 ILE A CA 1
ATOM 1661 C C . ILE A 1 207 ? -12.656 -0.008 19.493 1.00 93.06 207 ILE A C 1
ATOM 1663 O O . ILE A 1 207 ? -11.928 -0.852 20.011 1.00 93.06 207 ILE A O 1
ATOM 1667 N N . ALA A 1 208 ? -12.425 1.305 19.591 1.00 92.38 208 ALA A N 1
ATOM 1668 C CA . ALA A 1 208 ? -11.258 1.848 20.277 1.00 92.38 208 ALA A CA 1
ATOM 1669 C C . ALA A 1 208 ? -11.192 1.362 21.735 1.00 92.38 208 ALA A C 1
ATOM 1671 O O . ALA A 1 208 ? -10.162 0.848 22.156 1.00 92.38 208 ALA A O 1
ATOM 1672 N N . GLN A 1 209 ? -12.296 1.425 22.488 1.00 92.06 209 GLN A N 1
ATOM 1673 C CA . GLN A 1 209 ? -12.335 0.975 23.886 1.00 92.06 209 GLN A CA 1
ATOM 1674 C C . GLN A 1 209 ? -11.980 -0.510 24.048 1.00 92.06 209 GLN A C 1
ATOM 1676 O O . GLN A 1 209 ? -11.215 -0.866 24.944 1.00 92.06 209 GLN A O 1
ATOM 1681 N N . GLN A 1 210 ? -12.498 -1.380 23.175 1.00 94.38 210 GLN A N 1
ATOM 1682 C CA . GLN A 1 210 ? -12.221 -2.816 23.252 1.00 94.38 210 GLN A CA 1
ATOM 1683 C C . GLN A 1 210 ? -10.788 -3.186 22.869 1.00 94.38 210 GLN A C 1
ATOM 1685 O O . GLN A 1 210 ? -10.273 -4.184 23.366 1.00 94.38 210 GLN A O 1
ATOM 1690 N N . ILE A 1 211 ? -10.126 -2.405 22.017 1.00 94.75 211 ILE A N 1
ATOM 1691 C CA . ILE A 1 211 ? -8.704 -2.616 21.727 1.00 94.75 211 ILE A CA 1
ATOM 1692 C C . ILE A 1 211 ? -7.859 -2.071 22.885 1.00 94.75 211 ILE A C 1
ATOM 1694 O O . ILE A 1 211 ? -7.001 -2.771 23.418 1.00 94.75 211 ILE A O 1
ATOM 1698 N N . LEU A 1 212 ? -8.143 -0.846 23.336 1.00 94.94 212 LEU A N 1
ATOM 1699 C CA . LEU A 1 212 ? -7.332 -0.124 24.319 1.00 94.94 212 LEU A CA 1
ATOM 1700 C C . LEU A 1 212 ? -7.300 -0.758 25.715 1.00 94.94 212 LEU A C 1
ATOM 1702 O O . LEU A 1 212 ? -6.362 -0.489 26.463 1.00 94.94 212 LEU A O 1
ATOM 1706 N N . GLN A 1 213 ? -8.227 -1.661 26.052 1.00 95.62 213 GLN A N 1
ATOM 1707 C CA . GLN A 1 213 ? -8.135 -2.460 27.284 1.00 95.62 213 GLN A CA 1
ATOM 1708 C C . GLN A 1 213 ? -6.828 -3.277 27.378 1.00 95.62 213 GLN A C 1
ATOM 1710 O O . GLN A 1 213 ? -6.378 -3.589 28.478 1.00 95.62 213 GLN A O 1
ATOM 1715 N N . TYR A 1 214 ? -6.198 -3.592 26.238 1.00 96.88 214 TYR A N 1
ATOM 1716 C CA . TYR A 1 214 ? -4.907 -4.285 26.166 1.00 96.88 214 TYR A CA 1
ATOM 1717 C C . TYR A 1 214 ? -3.706 -3.327 26.085 1.00 96.88 214 TYR A C 1
ATOM 1719 O O . TYR A 1 214 ? -2.562 -3.768 26.172 1.00 96.88 214 TYR A O 1
ATOM 1727 N N . HIS A 1 215 ? -3.946 -2.017 25.970 1.00 96.94 215 HIS A N 1
ATOM 1728 C CA . HIS A 1 215 ? -2.914 -0.991 25.794 1.00 96.94 215 HIS A CA 1
ATOM 1729 C C . HIS A 1 215 ? -3.090 0.155 26.810 1.00 96.94 215 HIS A C 1
ATOM 1731 O O . HIS A 1 215 ? -3.320 1.300 26.422 1.00 96.94 215 HIS A O 1
ATOM 1737 N 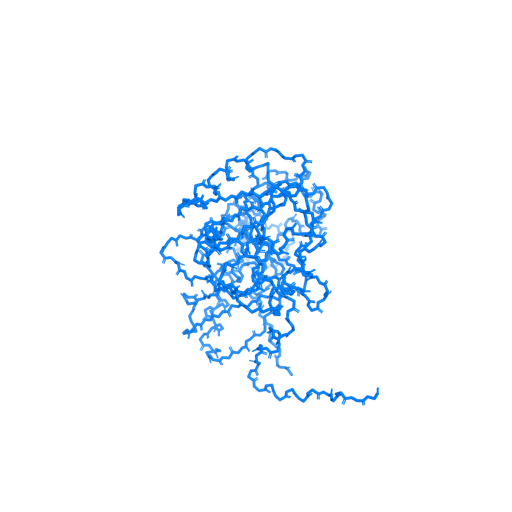N . PRO A 1 216 ? -2.938 -0.100 28.125 1.00 94.50 216 PRO A N 1
ATOM 1738 C CA . PRO A 1 216 ? -3.283 0.862 29.183 1.00 94.50 216 PRO A CA 1
ATOM 1739 C C . PRO A 1 216 ? -2.429 2.141 29.201 1.00 94.50 216 PRO A C 1
ATOM 1741 O O . PRO A 1 216 ? -2.751 3.085 29.915 1.00 94.50 216 PRO A O 1
ATOM 1744 N N . LYS A 1 217 ? -1.320 2.175 28.451 1.00 94.88 217 LYS A N 1
ATOM 1745 C CA . LYS A 1 217 ? -0.443 3.351 28.319 1.00 94.88 217 LYS A CA 1
ATOM 1746 C C . LYS A 1 217 ? -0.802 4.242 27.126 1.00 94.88 217 LYS A C 1
ATOM 1748 O O . LYS A 1 217 ? -0.235 5.324 27.007 1.00 94.88 217 LYS A O 1
ATOM 1753 N N . ALA A 1 218 ? -1.684 3.783 26.240 1.00 96.50 218 ALA A N 1
ATOM 1754 C CA . ALA A 1 218 ? -2.039 4.518 25.039 1.00 96.50 218 ALA A CA 1
ATOM 1755 C C . ALA A 1 218 ? -2.912 5.731 25.380 1.00 96.50 218 ALA A C 1
ATOM 1757 O O . ALA A 1 218 ? -3.890 5.628 26.122 1.00 96.50 218 ALA A O 1
ATOM 1758 N N . ILE A 1 219 ? -2.581 6.884 24.803 1.00 95.69 219 ILE A N 1
ATOM 1759 C CA . ILE A 1 219 ? -3.381 8.102 24.953 1.00 95.69 219 ILE A CA 1
ATOM 1760 C C . ILE A 1 219 ? -4.600 8.010 24.034 1.00 95.69 219 ILE A C 1
ATOM 1762 O O . ILE A 1 219 ? -4.454 7.838 22.825 1.00 95.69 219 ILE A O 1
ATOM 1766 N N . GLN A 1 220 ? -5.802 8.171 24.582 1.00 93.94 220 GLN A N 1
ATOM 1767 C CA . GLN A 1 220 ? -7.032 8.211 23.794 1.00 93.94 220 GLN A CA 1
ATOM 1768 C C . GLN A 1 220 ? -7.417 9.656 23.459 1.00 93.94 220 GLN A C 1
ATOM 1770 O O . GLN A 1 220 ? -7.569 10.490 24.349 1.00 93.94 220 GLN A O 1
ATOM 1775 N N . LEU A 1 221 ? -7.598 9.937 22.170 1.00 92.75 221 LEU A N 1
ATOM 1776 C CA . LEU A 1 221 ? -8.008 11.230 21.635 1.00 92.75 221 LEU A CA 1
ATOM 1777 C C . LEU A 1 221 ? -9.314 11.070 20.853 1.00 92.75 221 LEU A C 1
ATOM 1779 O O . LEU A 1 221 ? -9.424 10.215 19.971 1.00 92.75 221 LEU A O 1
ATOM 1783 N N . GLU A 1 222 ? -10.290 11.919 21.154 1.00 91.31 222 GLU A N 1
ATOM 1784 C CA . GLU A 1 222 ? -11.542 12.016 20.408 1.00 91.31 222 GLU A CA 1
ATOM 1785 C C . GLU A 1 222 ? -11.496 13.231 19.480 1.00 91.31 222 GLU A C 1
ATOM 1787 O O . GLU A 1 222 ? -11.155 14.344 19.889 1.00 91.31 222 GLU A O 1
ATOM 1792 N N . ALA A 1 223 ? -11.834 13.013 18.214 1.00 89.94 223 ALA A N 1
ATOM 1793 C CA . ALA A 1 223 ? -11.856 14.043 17.191 1.00 89.94 223 ALA A CA 1
ATOM 1794 C C . ALA A 1 223 ? -13.288 14.248 16.686 1.00 89.94 223 ALA A C 1
ATOM 1796 O O . ALA A 1 223 ? -13.777 13.511 15.837 1.00 89.94 223 ALA A O 1
ATOM 1797 N N . LEU A 1 224 ? -13.945 15.294 17.193 1.00 86.62 224 LEU A N 1
ATOM 1798 C CA . LEU A 1 224 ? -15.349 15.607 16.889 1.00 86.62 224 LEU A CA 1
ATOM 1799 C C . LEU A 1 224 ? -15.568 16.299 15.535 1.00 86.62 224 LEU A C 1
ATOM 1801 O O . LEU A 1 224 ? -16.707 16.469 15.102 1.00 86.62 224 LEU A O 1
ATOM 1805 N N . ARG A 1 225 ? -14.492 16.761 14.897 1.00 89.06 225 ARG A N 1
ATOM 1806 C CA . ARG A 1 225 ? -14.543 17.562 13.673 1.00 89.06 225 ARG A CA 1
ATOM 1807 C C . ARG A 1 225 ? -14.473 16.654 12.444 1.00 89.06 225 ARG A C 1
ATOM 1809 O O . ARG A 1 225 ? -13.552 15.851 12.338 1.00 89.06 225 ARG A O 1
ATOM 1816 N N . GLU A 1 226 ? -15.400 16.817 11.503 1.00 84.69 226 GLU A N 1
ATOM 1817 C CA . GLU A 1 226 ? -15.525 15.941 10.323 1.00 84.69 226 GLU A CA 1
ATOM 1818 C C . GLU A 1 226 ? -14.272 15.940 9.430 1.00 84.69 226 GLU A C 1
ATOM 1820 O O . GLU A 1 226 ? -13.824 14.890 8.978 1.00 84.69 226 GLU A O 1
ATOM 1825 N N . ASP A 1 227 ? -13.637 17.098 9.241 1.00 88.69 227 ASP A N 1
ATOM 1826 C CA . ASP A 1 227 ? -12.413 17.250 8.441 1.00 88.69 227 ASP A CA 1
ATOM 1827 C C . ASP A 1 227 ? -11.119 16.956 9.234 1.00 88.69 227 ASP A C 1
ATOM 1829 O O . ASP A 1 227 ? -10.009 17.208 8.748 1.00 88.69 227 ASP A O 1
ATOM 1833 N N . PHE A 1 228 ? -11.225 16.440 10.469 1.00 93.44 228 PHE A N 1
ATOM 1834 C CA . PHE A 1 228 ? -10.073 16.258 11.353 1.00 93.44 228 PHE A CA 1
ATOM 1835 C C . PHE A 1 228 ? -8.963 15.448 10.692 1.00 93.44 228 PHE A C 1
ATOM 1837 O O . PHE A 1 228 ? -7.814 15.881 10.725 1.00 93.44 228 PHE A O 1
ATOM 1844 N N . LEU A 1 229 ? -9.294 14.312 10.072 1.00 92.75 229 LEU A N 1
ATOM 1845 C CA . LEU A 1 229 ? -8.298 13.439 9.451 1.00 92.75 229 LEU A CA 1
ATOM 1846 C C . LEU A 1 229 ? -7.565 14.131 8.302 1.00 92.75 229 LEU A C 1
ATOM 1848 O O . LEU A 1 229 ? -6.351 13.989 8.187 1.00 92.75 229 LEU A O 1
ATOM 1852 N N . GLN A 1 230 ? -8.261 14.947 7.509 1.00 89.69 230 GLN A N 1
ATOM 1853 C CA . GLN A 1 230 ? -7.653 15.701 6.413 1.00 89.69 230 GLN A CA 1
ATOM 1854 C C . GLN A 1 230 ? -6.640 16.737 6.923 1.00 89.69 230 GLN A C 1
ATOM 1856 O O . GLN A 1 230 ? -5.559 16.901 6.338 1.00 89.69 230 GLN A O 1
ATOM 1861 N N . LEU A 1 231 ? -6.992 17.446 8.000 1.00 92.56 231 LEU A N 1
ATOM 1862 C CA . LEU A 1 231 ? -6.133 18.448 8.631 1.00 92.56 231 LEU A CA 1
ATOM 1863 C C . LEU A 1 231 ? -4.971 17.798 9.382 1.00 92.56 231 LEU A C 1
ATOM 1865 O O . LEU A 1 231 ? -3.830 18.231 9.233 1.00 92.56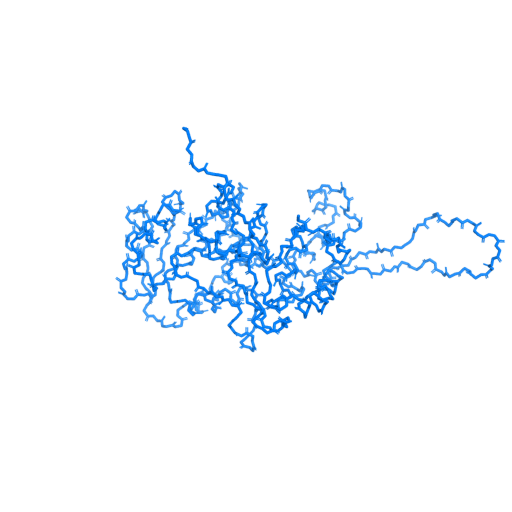 231 LEU A O 1
ATOM 1869 N N . TRP A 1 232 ? -5.238 16.723 10.120 1.00 95.00 232 TRP A N 1
ATOM 1870 C CA . TRP A 1 232 ? -4.218 15.964 10.829 1.00 95.00 232 TRP A CA 1
ATOM 1871 C C . TRP A 1 232 ? -3.206 15.354 9.864 1.00 95.00 232 TRP A C 1
ATOM 1873 O O . TRP A 1 232 ? -2.010 15.427 10.125 1.00 95.00 232 TRP A O 1
ATOM 1883 N N . GLN A 1 233 ? -3.644 14.872 8.698 1.00 93.31 233 GLN A N 1
ATOM 1884 C CA . GLN A 1 233 ? -2.736 14.387 7.663 1.00 93.31 233 GLN A CA 1
ATOM 1885 C C . GLN A 1 233 ? -1.739 15.460 7.204 1.00 93.31 233 GLN A C 1
ATOM 1887 O O . GLN A 1 233 ? -0.562 15.162 7.060 1.00 93.31 233 GLN A O 1
ATOM 1892 N N . ARG A 1 234 ? -2.158 16.731 7.068 1.00 93.31 234 ARG A N 1
ATOM 1893 C CA . ARG A 1 234 ? -1.221 17.841 6.779 1.00 93.31 234 ARG A CA 1
ATOM 1894 C C . ARG A 1 234 ? -0.195 18.018 7.901 1.00 93.31 234 ARG A C 1
ATOM 1896 O O . ARG A 1 234 ? 0.980 18.240 7.628 1.00 93.31 234 ARG A O 1
ATOM 1903 N N . SER A 1 235 ? -0.619 17.912 9.160 1.00 94.12 235 SER A N 1
ATOM 1904 C CA . SER A 1 235 ? 0.294 17.971 10.308 1.00 94.12 235 SER A CA 1
ATOM 1905 C C . SER A 1 235 ? 1.256 16.781 10.348 1.00 94.12 235 SER A C 1
ATOM 1907 O O . SER A 1 235 ? 2.421 16.962 10.697 1.00 94.12 235 SER A O 1
ATOM 1909 N N . LEU A 1 236 ?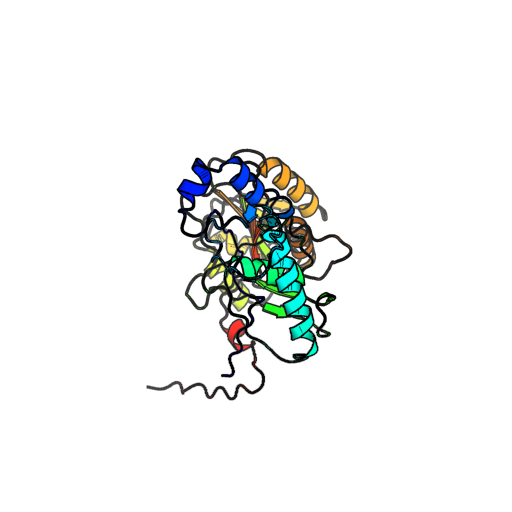 0.800 15.584 9.964 1.00 94.50 236 LEU A N 1
ATOM 1910 C CA . LEU A 1 236 ? 1.650 14.404 9.818 1.00 94.50 236 LEU A CA 1
ATOM 1911 C C . LEU A 1 236 ? 2.691 14.610 8.720 1.00 94.50 236 LEU A C 1
ATOM 1913 O O . LEU A 1 236 ? 3.860 14.341 8.972 1.00 94.50 236 LEU A O 1
ATOM 1917 N N . ASP A 1 237 ? 2.296 15.147 7.562 1.00 93.00 237 ASP A N 1
ATOM 1918 C CA . ASP A 1 237 ? 3.202 15.448 6.448 1.00 93.00 237 ASP A CA 1
ATOM 1919 C C . ASP A 1 237 ? 4.318 16.418 6.883 1.00 93.00 237 ASP A C 1
ATOM 1921 O O . ASP A 1 237 ? 5.490 16.180 6.596 1.00 93.00 237 ASP A O 1
ATOM 1925 N N . ILE A 1 238 ? 3.973 17.471 7.637 1.00 93.12 238 ILE A N 1
ATOM 1926 C CA . ILE A 1 238 ? 4.943 18.430 8.198 1.00 93.12 238 ILE A CA 1
ATOM 1927 C C . ILE A 1 238 ? 5.861 17.742 9.211 1.00 93.12 238 ILE A C 1
ATOM 1929 O O . ILE A 1 238 ? 7.082 17.843 9.116 1.00 93.12 238 ILE A O 1
ATOM 1933 N N . LYS A 1 239 ? 5.293 17.009 10.175 1.00 92.44 239 LYS A N 1
ATOM 1934 C CA . LYS A 1 239 ? 6.070 16.311 11.211 1.00 92.44 239 LYS A CA 1
ATOM 1935 C C . LYS A 1 239 ? 7.016 15.269 10.609 1.00 92.44 239 LYS A C 1
ATOM 1937 O O . LYS A 1 239 ? 8.112 15.073 11.116 1.00 92.44 239 LYS A O 1
ATOM 1942 N N . ASN A 1 240 ? 6.614 14.638 9.512 1.00 93.38 240 ASN A N 1
ATOM 1943 C CA . ASN A 1 240 ? 7.392 13.637 8.792 1.00 93.38 240 ASN A CA 1
ATOM 1944 C C . ASN A 1 240 ? 8.636 14.218 8.086 1.00 93.38 240 ASN A C 1
ATOM 1946 O O . ASN A 1 240 ? 9.507 13.464 7.657 1.00 93.38 240 ASN A O 1
ATOM 1950 N N . GLN A 1 241 ? 8.762 15.547 7.992 1.00 91.31 241 GLN A N 1
ATOM 1951 C CA . GLN A 1 241 ? 9.991 16.200 7.525 1.00 91.31 241 GLN A CA 1
ATOM 1952 C C . GLN A 1 241 ? 11.103 16.176 8.580 1.00 91.31 241 GLN A C 1
ATOM 1954 O O . GLN A 1 241 ? 12.280 16.188 8.223 1.00 91.31 241 GLN A O 1
ATOM 1959 N N . ALA A 1 242 ? 10.749 16.126 9.866 1.00 89.75 242 ALA A N 1
ATOM 1960 C CA . ALA A 1 242 ? 11.715 16.101 10.952 1.00 89.75 242 ALA A CA 1
ATOM 1961 C C . ALA A 1 242 ? 12.236 14.672 11.214 1.00 89.75 242 ALA A C 1
ATOM 1963 O O . ALA A 1 242 ? 11.511 13.693 10.989 1.00 89.75 242 ALA A O 1
ATOM 1964 N N . PRO A 1 243 ? 13.477 14.528 11.714 1.00 87.69 243 PRO A N 1
ATOM 1965 C CA . PRO A 1 243 ? 13.947 13.274 12.287 1.00 87.69 243 PRO A CA 1
ATOM 1966 C C . PRO A 1 243 ? 13.058 12.841 13.454 1.00 87.69 243 PRO A C 1
ATOM 1968 O O . PRO A 1 243 ? 12.476 13.669 14.159 1.00 87.69 243 PRO A O 1
ATOM 1971 N N . CYS A 1 244 ? 12.962 11.533 13.662 1.00 87.12 244 CYS A N 1
ATOM 1972 C CA . CYS A 1 244 ? 12.242 10.955 14.784 1.00 87.12 244 CYS A CA 1
ATOM 1973 C C . CYS A 1 244 ? 13.124 9.902 15.451 1.00 87.12 244 CYS A C 1
ATOM 1975 O O . CYS A 1 244 ? 13.719 9.083 14.756 1.00 87.12 244 CYS A O 1
ATOM 1977 N N . ASP A 1 245 ? 13.194 9.927 16.781 1.00 88.06 245 ASP A N 1
ATOM 1978 C CA . ASP A 1 245 ? 14.143 9.106 17.548 1.00 88.06 245 ASP A CA 1
ATOM 1979 C C . ASP A 1 245 ? 13.629 7.685 17.805 1.00 88.06 245 ASP A C 1
ATOM 1981 O O . ASP A 1 245 ? 14.390 6.788 18.162 1.00 88.06 245 ASP A O 1
ATOM 1985 N N . ARG A 1 246 ? 12.320 7.469 17.642 1.00 91.12 246 ARG A N 1
ATOM 1986 C CA . ARG A 1 246 ? 11.674 6.166 17.807 1.00 91.12 246 ARG A CA 1
ATOM 1987 C C . ARG A 1 246 ? 10.459 6.032 16.906 1.00 91.12 246 ARG A C 1
ATOM 1989 O O . ARG A 1 246 ? 9.976 7.012 16.344 1.00 91.12 246 ARG A O 1
ATOM 1996 N N . LEU A 1 247 ? 9.934 4.820 16.797 1.00 93.81 247 LEU A N 1
ATOM 1997 C CA . LEU A 1 247 ? 8.634 4.606 16.184 1.00 93.81 247 LEU A CA 1
ATOM 1998 C C . LEU A 1 247 ? 7.510 4.988 17.159 1.00 93.81 247 LEU A C 1
ATOM 2000 O O . LEU A 1 247 ? 7.543 4.624 18.339 1.00 93.81 247 LEU A O 1
ATOM 2004 N N . HIS A 1 248 ? 6.517 5.707 16.643 1.00 94.88 248 HIS A N 1
ATOM 2005 C CA . HIS A 1 248 ? 5.250 5.971 17.313 1.00 94.88 248 HIS A CA 1
ATOM 2006 C C . HIS A 1 248 ? 4.111 5.272 16.579 1.00 94.88 248 HIS A C 1
ATOM 2008 O O . HIS A 1 248 ? 3.850 5.577 15.413 1.00 94.88 248 HIS A O 1
ATOM 2014 N N . THR A 1 249 ? 3.400 4.384 17.262 1.00 96.62 249 THR A N 1
ATOM 2015 C CA . THR A 1 249 ? 2.301 3.626 16.658 1.00 96.62 249 THR A CA 1
ATOM 2016 C C . THR A 1 249 ? 0.962 4.135 17.169 1.00 96.62 249 THR A C 1
ATOM 2018 O O . THR A 1 249 ? 0.736 4.223 18.377 1.00 96.62 249 THR A O 1
ATOM 2021 N N . GLY A 1 250 ? 0.064 4.463 16.246 1.00 97.25 250 GLY A N 1
ATOM 2022 C CA . GLY A 1 250 ? -1.271 4.958 16.551 1.00 97.25 250 GLY A CA 1
ATOM 2023 C C . GLY A 1 250 ? -2.365 4.105 15.932 1.00 97.25 250 GLY A C 1
ATOM 2024 O O . GLY A 1 250 ? -2.222 3.638 14.805 1.00 97.25 250 GLY A O 1
ATOM 2025 N N . ILE A 1 251 ? -3.485 3.957 16.633 1.00 97.62 251 ILE A N 1
ATOM 2026 C CA . ILE A 1 251 ? -4.738 3.486 16.033 1.00 97.62 251 ILE A CA 1
ATOM 2027 C C . ILE A 1 251 ? -5.561 4.689 15.576 1.00 97.62 251 ILE A C 1
ATOM 2029 O O . ILE A 1 251 ? -5.640 5.701 16.271 1.00 97.62 251 ILE A O 1
ATOM 2033 N N . VAL A 1 252 ? -6.215 4.563 14.428 1.00 97.69 252 VAL A N 1
ATOM 2034 C CA . VAL A 1 252 ? -7.205 5.510 13.927 1.00 97.69 252 VAL A CA 1
ATOM 2035 C C . VAL A 1 252 ? -8.486 4.742 13.625 1.00 97.69 252 VAL A C 1
ATOM 2037 O O . VAL A 1 252 ? -8.521 3.946 12.687 1.00 97.69 252 VAL A O 1
ATOM 2040 N N . VAL A 1 253 ? -9.535 4.978 14.411 1.00 97.00 253 VAL A N 1
ATOM 2041 C CA . VAL A 1 253 ? -10.874 4.430 14.155 1.00 97.00 253 VAL A CA 1
ATOM 2042 C C . VAL A 1 253 ? -11.711 5.497 13.463 1.00 97.00 253 VAL A C 1
ATOM 2044 O O . VAL A 1 253 ? -11.924 6.576 14.022 1.00 97.00 253 VAL A O 1
ATOM 2047 N N . ALA A 1 254 ? -12.154 5.206 12.241 1.00 95.69 254 ALA A N 1
ATOM 2048 C CA . ALA A 1 254 ? -12.868 6.162 11.402 1.00 95.69 254 ALA A CA 1
ATOM 2049 C C . ALA A 1 254 ? -13.778 5.476 10.377 1.00 95.69 254 ALA A C 1
ATOM 2051 O O . ALA A 1 254 ? -13.622 4.293 10.089 1.00 95.69 254 ALA A O 1
ATOM 2052 N N . HIS A 1 255 ? -14.716 6.233 9.803 1.00 94.50 255 HIS A N 1
ATOM 2053 C CA . HIS A 1 255 ? -15.577 5.752 8.719 1.00 94.50 255 HIS A CA 1
ATOM 2054 C C . HIS A 1 255 ? -14.747 5.290 7.510 1.00 94.50 255 HIS A C 1
ATOM 2056 O O . HIS A 1 255 ? -13.721 5.908 7.196 1.00 94.50 255 HIS A O 1
ATOM 2062 N N . ARG A 1 256 ? -15.196 4.250 6.795 1.00 93.94 256 ARG A N 1
ATOM 2063 C CA . ARG A 1 256 ? -14.465 3.674 5.648 1.00 93.94 256 ARG A CA 1
ATOM 2064 C C . ARG A 1 256 ? -14.101 4.699 4.588 1.00 93.94 256 ARG A C 1
ATOM 2066 O O . ARG A 1 256 ? -12.970 4.697 4.115 1.00 93.94 256 ARG A O 1
ATOM 2073 N N . ASP A 1 257 ? -15.021 5.604 4.272 1.00 92.50 257 ASP A N 1
ATOM 2074 C CA . ASP A 1 257 ? -14.767 6.653 3.283 1.00 92.50 257 ASP A CA 1
ATOM 2075 C C . ASP A 1 257 ? -13.630 7.571 3.733 1.00 92.50 257 ASP A C 1
ATOM 2077 O O . ASP A 1 257 ? -12.739 7.883 2.949 1.00 92.50 257 ASP A O 1
ATOM 2081 N N . ALA A 1 258 ? -13.595 7.958 5.010 1.00 93.69 258 ALA A N 1
ATOM 2082 C CA . ALA A 1 258 ? -12.534 8.809 5.536 1.00 93.69 258 ALA A CA 1
ATOM 2083 C C . ALA A 1 258 ? -11.169 8.097 5.514 1.00 93.69 258 ALA A C 1
ATOM 2085 O O . ALA A 1 258 ? -10.159 8.720 5.192 1.00 93.69 258 ALA A O 1
ATOM 2086 N N . ILE A 1 259 ? -11.144 6.788 5.794 1.00 95.69 259 ILE A N 1
ATOM 2087 C CA . ILE A 1 259 ? -9.946 5.944 5.661 1.00 95.69 259 ILE A CA 1
ATOM 2088 C C . ILE A 1 259 ? -9.501 5.854 4.199 1.00 95.69 259 ILE A C 1
ATOM 2090 O O . ILE A 1 259 ? -8.316 6.032 3.922 1.00 95.69 259 ILE A O 1
ATOM 2094 N N . SER A 1 260 ? -10.434 5.624 3.270 1.00 95.50 260 SER A N 1
ATOM 2095 C CA . SER A 1 260 ? -10.149 5.560 1.834 1.00 95.50 260 SER A CA 1
ATOM 2096 C C . SER A 1 260 ? -9.490 6.849 1.356 1.00 95.50 260 SER A C 1
ATOM 2098 O O . SER A 1 260 ? -8.379 6.807 0.838 1.00 95.50 260 SER A O 1
ATOM 2100 N N . HIS A 1 261 ? -10.101 8.005 1.634 1.00 93.69 261 HIS A N 1
ATOM 2101 C CA . HIS A 1 261 ? -9.549 9.310 1.255 1.00 93.69 261 HIS A CA 1
ATOM 2102 C C . HIS A 1 261 ? -8.189 9.584 1.915 1.00 93.69 261 HIS A C 1
ATOM 2104 O O . HIS A 1 261 ? -7.303 10.184 1.302 1.00 93.69 261 HIS A O 1
ATOM 2110 N N . PHE A 1 262 ? -7.996 9.141 3.163 1.00 95.44 262 PHE A N 1
ATOM 2111 C CA . PHE A 1 262 ? -6.709 9.260 3.843 1.00 95.44 262 PHE A CA 1
ATOM 2112 C C . PHE A 1 262 ? -5.624 8.456 3.110 1.00 95.44 262 PHE A C 1
ATOM 2114 O O . PHE A 1 262 ? -4.548 8.995 2.845 1.00 95.44 262 PHE A O 1
ATOM 2121 N N . ILE A 1 263 ? -5.900 7.197 2.748 1.00 96.75 263 ILE A N 1
ATOM 2122 C CA . ILE A 1 263 ? -4.961 6.344 2.003 1.00 96.75 263 ILE A CA 1
ATOM 2123 C C . ILE A 1 263 ? -4.723 6.899 0.593 1.00 96.75 263 ILE A C 1
ATOM 2125 O O . ILE A 1 263 ? -3.569 7.052 0.201 1.00 96.75 263 ILE A O 1
ATOM 2129 N N . GLU A 1 264 ? -5.775 7.257 -0.148 1.00 95.06 264 GLU A N 1
ATOM 2130 C CA . GLU A 1 264 ? -5.682 7.832 -1.500 1.00 95.06 264 GLU A CA 1
ATOM 2131 C C . GLU A 1 264 ? -4.730 9.034 -1.526 1.00 95.06 264 GLU A C 1
ATOM 2133 O O . GLU A 1 264 ? -3.845 9.114 -2.381 1.00 95.06 264 GLU A O 1
ATOM 2138 N N . ARG A 1 265 ? -4.815 9.915 -0.523 1.00 93.12 265 ARG A N 1
ATOM 2139 C CA . ARG A 1 265 ? -3.909 11.059 -0.408 1.00 93.12 265 ARG A CA 1
ATOM 2140 C C . ARG A 1 265 ? -2.461 10.671 -0.091 1.00 93.12 265 ARG A C 1
ATOM 2142 O O . ARG A 1 265 ? -1.557 11.314 -0.623 1.00 93.12 265 ARG A O 1
ATOM 2149 N N . VAL A 1 266 ? -2.218 9.638 0.723 1.00 95.06 266 VAL A N 1
ATOM 2150 C CA . VAL A 1 266 ? -0.854 9.100 0.929 1.00 95.06 266 VAL A CA 1
ATOM 2151 C C . VAL A 1 266 ? -0.277 8.562 -0.379 1.00 95.06 266 VAL A C 1
ATOM 2153 O O . VAL A 1 266 ? 0.892 8.794 -0.676 1.00 95.06 266 VAL A O 1
ATOM 2156 N N . LEU A 1 267 ? -1.106 7.897 -1.182 1.00 94.88 267 LEU A N 1
ATOM 2157 C CA . LEU A 1 267 ? -0.715 7.331 -2.473 1.00 94.88 267 LEU A CA 1
ATOM 2158 C C . LEU A 1 267 ? -0.574 8.383 -3.586 1.00 94.88 267 LEU A C 1
ATOM 2160 O O . LEU A 1 267 ? -0.052 8.075 -4.655 1.00 94.88 267 LEU A O 1
ATOM 2164 N N . GLY A 1 268 ? -1.010 9.624 -3.349 1.00 91.69 268 GLY A N 1
ATOM 2165 C CA . GLY A 1 268 ? -1.021 10.684 -4.357 1.00 91.69 268 GLY A CA 1
ATOM 2166 C C . GLY A 1 268 ? -2.122 10.527 -5.410 1.00 91.69 268 GLY A C 1
ATOM 2167 O O . GLY A 1 268 ? -2.031 11.141 -6.470 1.00 91.69 268 GLY A O 1
ATOM 2168 N N . ILE A 1 269 ? -3.155 9.730 -5.125 1.00 88.75 269 ILE A N 1
ATOM 2169 C CA . ILE A 1 269 ? -4.333 9.569 -5.982 1.00 88.75 269 ILE A CA 1
ATOM 2170 C C . ILE A 1 269 ? -5.184 10.840 -5.861 1.00 88.75 269 ILE A C 1
ATOM 2172 O O . ILE A 1 269 ? -5.443 11.333 -4.762 1.00 88.75 269 ILE A O 1
ATOM 2176 N N . THR A 1 270 ? -5.588 11.413 -6.996 1.00 73.56 270 THR A N 1
ATOM 2177 C CA . THR A 1 270 ? -6.363 12.667 -7.030 1.00 73.56 270 THR A CA 1
ATOM 2178 C C . THR A 1 270 ? -7.871 12.400 -7.084 1.00 73.56 270 THR A C 1
ATOM 2180 O O . THR A 1 270 ? -8.306 11.340 -7.525 1.00 73.56 270 THR A O 1
ATOM 2183 N N . ASN A 1 271 ? -8.695 13.375 -6.674 1.00 62.25 271 ASN A N 1
ATOM 2184 C CA . ASN A 1 271 ? -10.159 13.228 -6.569 1.00 62.25 271 ASN A CA 1
ATOM 2185 C C . ASN A 1 271 ? -10.870 12.797 -7.870 1.00 62.25 271 ASN A C 1
ATOM 2187 O O . ASN A 1 271 ? -11.984 12.287 -7.808 1.00 62.25 271 ASN A O 1
ATOM 2191 N N . THR A 1 272 ? -10.258 12.977 -9.045 1.00 56.53 272 THR A N 1
ATOM 2192 C CA . THR A 1 272 ? -10.806 12.504 -10.333 1.00 56.53 272 THR A CA 1
ATOM 2193 C C . THR A 1 272 ? -10.768 10.977 -10.479 1.00 56.53 272 THR A C 1
ATOM 2195 O O . THR A 1 272 ? -11.309 10.440 -11.443 1.00 56.53 272 THR A O 1
ATOM 2198 N N . GLN A 1 273 ? -10.142 10.281 -9.527 1.00 60.56 273 GLN A N 1
ATOM 2199 C CA . GLN A 1 273 ? -9.920 8.838 -9.493 1.00 60.56 273 GLN A CA 1
ATOM 2200 C C . GLN A 1 273 ? -10.429 8.218 -8.176 1.00 60.56 273 GLN A C 1
ATOM 2202 O O . GLN A 1 273 ? -9.908 7.193 -7.758 1.00 60.56 273 GLN A O 1
ATOM 2207 N N . SER A 1 274 ? -11.402 8.832 -7.490 1.00 64.44 274 SER A N 1
ATOM 2208 C CA . SER A 1 274 ? -11.928 8.304 -6.218 1.00 64.44 274 SER A CA 1
ATOM 2209 C C . SER A 1 274 ? -12.645 6.956 -6.399 1.00 64.44 274 SER A C 1
ATOM 2211 O O . SER A 1 274 ? -13.219 6.680 -7.455 1.00 64.44 274 SER A O 1
ATOM 2213 N N . GLY A 1 275 ? -12.611 6.111 -5.364 1.00 80.94 275 GLY A N 1
ATOM 2214 C CA . GLY A 1 275 ? -13.268 4.798 -5.367 1.00 80.94 275 GLY A CA 1
ATOM 2215 C C . GLY A 1 275 ? -12.376 3.662 -5.871 1.00 80.94 275 GLY A C 1
ATOM 2216 O O . GLY A 1 275 ? -12.871 2.620 -6.296 1.00 80.94 275 GLY A O 1
ATOM 2217 N N . ARG A 1 276 ? -11.052 3.860 -5.828 1.00 90.25 276 ARG A N 1
ATOM 2218 C CA . ARG A 1 276 ? -10.043 2.850 -6.193 1.00 90.25 276 ARG A CA 1
ATOM 2219 C C . ARG A 1 276 ? -9.739 1.875 -5.065 1.00 90.25 276 ARG A C 1
ATOM 2221 O O . ARG A 1 276 ? -9.123 0.844 -5.313 1.00 90.25 276 ARG A O 1
ATOM 2228 N N . LEU A 1 277 ? -10.141 2.193 -3.838 1.00 95.44 277 LEU A N 1
ATOM 2229 C CA . LEU A 1 277 ? -9.879 1.382 -2.655 1.00 95.44 277 LEU A CA 1
ATOM 2230 C C . LEU A 1 277 ? -11.197 0.862 -2.084 1.00 95.44 277 LEU A C 1
ATOM 2232 O O . LEU A 1 277 ? -12.088 1.634 -1.735 1.00 95.44 277 LEU A O 1
ATOM 2236 N N . SER A 1 278 ? -11.314 -0.455 -1.951 1.00 94.44 278 SER A N 1
ATOM 2237 C CA . SER A 1 278 ? -12.484 -1.094 -1.349 1.00 94.44 278 SER A CA 1
ATOM 2238 C C . SER A 1 278 ? -12.208 -1.393 0.124 1.00 94.44 278 SER A C 1
ATOM 2240 O O . SER A 1 278 ? -11.790 -2.493 0.464 1.00 94.44 278 SER A O 1
ATOM 2242 N N . ILE A 1 279 ? -12.373 -0.413 1.020 1.00 95.88 279 ILE A N 1
ATOM 2243 C CA . ILE A 1 279 ? -12.088 -0.594 2.459 1.00 95.88 279 ILE A CA 1
ATOM 2244 C C . ILE A 1 279 ? -13.106 -1.554 3.107 1.00 95.88 279 ILE A C 1
ATOM 2246 O O . ILE A 1 279 ? -14.318 -1.351 3.008 1.00 95.88 279 ILE A O 1
ATOM 2250 N N . GLN A 1 280 ? -12.623 -2.592 3.802 1.00 93.38 280 GLN A N 1
ATOM 2251 C CA . GLN A 1 280 ? -13.450 -3.667 4.376 1.00 93.38 280 GLN A CA 1
ATOM 2252 C C . GLN A 1 280 ? -13.516 -3.579 5.907 1.00 93.38 280 GLN A C 1
ATOM 2254 O O . GLN A 1 280 ? -12.511 -3.340 6.571 1.00 93.38 280 GLN A O 1
ATOM 2259 N N . THR A 1 281 ? -14.692 -3.806 6.496 1.00 93.06 281 THR A N 1
ATOM 2260 C CA . THR A 1 281 ? -14.864 -3.825 7.961 1.00 93.06 281 THR A CA 1
ATOM 2261 C C . THR A 1 281 ? -14.164 -5.032 8.588 1.00 93.06 281 THR A C 1
ATOM 2263 O O . THR A 1 281 ? -14.025 -6.072 7.949 1.00 93.06 281 THR A O 1
ATOM 2266 N N . GLY A 1 282 ? -13.738 -4.913 9.849 1.00 91.88 282 GLY A N 1
ATOM 2267 C CA . GLY A 1 282 ? -13.037 -6.005 10.538 1.00 91.88 282 GLY A CA 1
ATOM 2268 C C . GLY A 1 282 ? -11.608 -6.246 10.048 1.00 91.88 282 GLY A C 1
ATOM 2269 O O . GLY A 1 282 ? -11.047 -7.313 10.290 1.00 91.88 282 GLY A O 1
ATOM 2270 N N . THR A 1 283 ? -11.029 -5.268 9.353 1.00 94.31 283 THR A N 1
ATOM 2271 C CA . THR A 1 283 ? -9.668 -5.325 8.819 1.00 94.31 283 THR A CA 1
ATOM 2272 C C . THR A 1 283 ? -8.818 -4.164 9.338 1.00 94.31 283 THR A C 1
ATOM 2274 O O . THR A 1 283 ? -9.343 -3.188 9.882 1.00 94.31 283 THR A O 1
ATOM 2277 N N . VAL A 1 284 ? -7.500 -4.271 9.161 1.00 97.06 284 VAL A N 1
ATOM 2278 C CA . VAL A 1 284 ? -6.528 -3.215 9.464 1.00 97.06 284 VAL A CA 1
ATOM 2279 C C . VAL A 1 284 ? -5.807 -2.809 8.184 1.00 97.06 284 VAL A C 1
ATOM 2281 O O . VAL A 1 284 ? -5.283 -3.653 7.458 1.00 97.06 284 VAL A O 1
ATOM 2284 N N . SER A 1 285 ? -5.737 -1.506 7.924 1.00 98.31 285 SER A N 1
ATOM 2285 C CA . SER A 1 285 ? -4.820 -0.941 6.926 1.00 98.31 285 SER A CA 1
ATOM 2286 C C . SER A 1 285 ? -3.681 -0.211 7.629 1.00 98.31 285 SER A C 1
ATOM 2288 O O . SER A 1 285 ? -3.889 0.397 8.677 1.00 98.31 285 SER A O 1
ATOM 2290 N N . VAL A 1 286 ? -2.469 -0.286 7.082 1.00 98.31 286 VAL A N 1
ATOM 2291 C CA . VAL A 1 286 ? -1.253 0.175 7.762 1.00 98.31 286 VAL A CA 1
ATOM 2292 C C . VAL A 1 286 ? -0.548 1.222 6.918 1.00 98.31 286 VAL A C 1
ATOM 2294 O O . VAL A 1 286 ? -0.110 0.931 5.807 1.00 98.31 286 VAL A O 1
ATOM 2297 N N . ILE A 1 287 ? -0.407 2.432 7.455 1.00 98.00 287 ILE A N 1
ATOM 2298 C CA . ILE A 1 287 ? 0.353 3.519 6.829 1.00 98.00 287 ILE A CA 1
ATOM 2299 C C . ILE A 1 287 ? 1.596 3.807 7.652 1.00 98.00 287 ILE A C 1
ATOM 2301 O O . ILE A 1 287 ? 1.547 3.841 8.882 1.00 98.00 287 ILE A O 1
ATOM 2305 N N . ARG A 1 288 ? 2.696 4.094 6.963 1.00 96.38 288 ARG A N 1
ATOM 2306 C CA . ARG A 1 288 ? 3.940 4.524 7.579 1.00 96.38 288 ARG A CA 1
ATOM 2307 C C . ARG A 1 288 ? 4.348 5.914 7.113 1.00 96.38 288 ARG A C 1
ATOM 2309 O O . ARG A 1 288 ? 4.324 6.220 5.927 1.00 96.38 288 ARG A O 1
ATOM 2316 N N . TYR A 1 289 ? 4.782 6.716 8.074 1.00 96.31 289 TYR A N 1
ATOM 2317 C CA . TYR A 1 289 ? 5.445 8.006 7.925 1.00 96.31 289 TYR A CA 1
ATOM 2318 C C . TYR A 1 289 ? 6.870 7.840 8.468 1.00 96.31 289 TYR A C 1
ATOM 2320 O O . TYR A 1 289 ? 7.053 7.946 9.680 1.00 96.31 289 TYR A O 1
ATOM 2328 N N . PRO A 1 290 ? 7.869 7.505 7.633 1.00 93.00 290 PRO A N 1
ATOM 2329 C CA . PRO A 1 290 ? 9.184 7.080 8.124 1.00 93.00 290 PRO A CA 1
ATOM 2330 C C . PRO A 1 290 ? 10.017 8.180 8.806 1.00 93.00 290 PRO A C 1
ATOM 2332 O O . PRO A 1 290 ? 11.025 7.873 9.432 1.00 93.00 290 PRO A O 1
ATOM 2335 N N . GLY A 1 291 ? 9.621 9.448 8.694 1.00 91.81 291 GLY A N 1
ATOM 2336 C CA . GLY A 1 291 ? 10.387 10.600 9.160 1.00 91.81 291 GLY A CA 1
ATOM 2337 C C . GLY A 1 291 ? 11.504 11.010 8.198 1.00 91.81 291 GLY A C 1
ATOM 2338 O O . GLY A 1 291 ? 11.675 10.444 7.114 1.00 91.81 291 GLY A O 1
ATOM 2339 N N . SER A 1 292 ? 12.274 12.023 8.603 1.00 87.88 292 SER A N 1
ATOM 2340 C CA . SER A 1 292 ? 13.470 12.493 7.883 1.00 87.88 292 SER A CA 1
ATOM 2341 C C . SER A 1 292 ? 13.214 12.851 6.409 1.00 87.88 292 SER A C 1
ATOM 2343 O O . SER A 1 292 ? 14.065 12.635 5.546 1.00 87.88 292 SER A O 1
ATOM 2345 N N . GLY A 1 293 ? 12.015 13.352 6.097 1.00 85.75 293 GLY A N 1
ATOM 2346 C CA . GLY A 1 293 ? 11.628 13.763 4.745 1.00 85.75 293 GLY A CA 1
ATOM 2347 C C . GLY A 1 293 ? 11.359 12.614 3.766 1.00 85.75 293 GLY A C 1
ATOM 2348 O O . GLY A 1 293 ? 11.125 12.870 2.585 1.00 85.75 293 GLY A O 1
ATOM 2349 N N . GLN A 1 294 ? 11.372 11.355 4.217 1.00 88.69 294 GLN A N 1
ATOM 2350 C CA . GLN A 1 294 ? 10.944 10.221 3.394 1.00 88.69 294 GLN A CA 1
ATOM 2351 C C . GLN A 1 294 ? 9.426 10.282 3.176 1.00 88.69 294 GLN A C 1
ATOM 2353 O O . GLN A 1 294 ? 8.700 10.468 4.152 1.00 88.69 294 GLN A O 1
ATOM 2358 N N . PRO A 1 295 ? 8.910 10.112 1.945 1.00 92.25 295 PRO A N 1
ATOM 2359 C CA . PRO A 1 295 ? 7.470 10.115 1.701 1.00 92.25 295 PRO A CA 1
ATOM 2360 C C . PRO A 1 295 ? 6.730 9.056 2.535 1.00 92.25 295 PRO A C 1
ATOM 2362 O O . PRO A 1 295 ? 7.292 7.985 2.793 1.00 92.25 295 PRO A O 1
ATOM 2365 N N . PRO A 1 296 ? 5.477 9.320 2.948 1.00 95.31 296 PRO A N 1
ATOM 2366 C CA . PRO A 1 296 ? 4.653 8.291 3.556 1.00 95.31 296 PRO A CA 1
ATOM 2367 C C . PRO A 1 296 ? 4.318 7.190 2.548 1.00 95.31 296 PRO A C 1
ATOM 2369 O O . PRO A 1 296 ? 4.324 7.413 1.337 1.00 95.31 296 PRO A O 1
ATOM 2372 N N . LEU A 1 297 ? 4.017 6.000 3.060 1.00 96.25 297 LEU A N 1
ATOM 2373 C CA . LEU A 1 297 ? 3.718 4.830 2.244 1.00 96.25 297 LEU A CA 1
ATOM 2374 C C . LEU A 1 297 ? 2.667 3.931 2.896 1.00 96.25 297 LEU A C 1
ATOM 2376 O O . LEU A 1 297 ? 2.552 3.863 4.123 1.00 96.25 297 LEU A O 1
ATOM 2380 N N . LEU A 1 298 ? 1.912 3.219 2.066 1.00 98.12 298 LEU A N 1
ATOM 2381 C CA . LEU A 1 298 ? 0.978 2.182 2.493 1.00 98.12 298 LEU A CA 1
ATOM 2382 C C . LEU A 1 298 ? 1.738 0.854 2.626 1.00 98.12 298 LEU A C 1
ATOM 2384 O O . LEU A 1 298 ? 2.299 0.352 1.652 1.00 98.12 298 LEU A O 1
ATOM 2388 N N . GLN A 1 299 ? 1.767 0.284 3.829 1.00 97.31 299 GLN A N 1
ATOM 2389 C CA . GLN A 1 299 ? 2.441 -0.992 4.088 1.00 97.31 299 GLN A CA 1
ATOM 2390 C C . GLN A 1 299 ? 1.541 -2.182 3.763 1.00 97.31 299 GLN A C 1
ATOM 2392 O O . GLN A 1 299 ? 1.998 -3.166 3.193 1.00 97.31 299 GLN A O 1
ATOM 2397 N N . ALA A 1 300 ? 0.258 -2.092 4.111 1.00 97.50 300 ALA A N 1
ATOM 2398 C CA . ALA A 1 300 ? -0.745 -3.106 3.806 1.00 97.50 300 ALA A CA 1
ATOM 2399 C C . ALA A 1 300 ? -2.150 -2.502 3.844 1.00 97.50 300 ALA A C 1
ATOM 2401 O O . ALA A 1 300 ? -2.370 -1.465 4.475 1.00 97.50 300 ALA A O 1
ATOM 2402 N N . MET A 1 301 ? -3.102 -3.160 3.188 1.00 97.75 301 MET A N 1
ATOM 2403 C CA . MET A 1 301 ? -4.497 -2.725 3.154 1.00 97.75 301 MET A CA 1
ATOM 2404 C C . MET A 1 301 ? -5.435 -3.905 3.348 1.00 97.75 301 MET A C 1
ATOM 2406 O O . MET A 1 301 ? -5.256 -4.948 2.719 1.00 97.75 301 MET A O 1
ATOM 2410 N N . ASN A 1 302 ? -6.450 -3.696 4.186 1.00 96.12 302 ASN A N 1
ATOM 2411 C CA . ASN A 1 302 ? -7.463 -4.684 4.540 1.00 96.12 302 ASN A CA 1
ATOM 2412 C C . ASN A 1 302 ? -6.884 -6.027 5.021 1.00 96.12 302 ASN A C 1
ATOM 2414 O O . ASN A 1 302 ? -7.335 -7.102 4.625 1.00 96.12 302 ASN A O 1
ATOM 2418 N N . VAL A 1 303 ? -5.882 -5.977 5.901 1.00 94.31 303 VAL A N 1
ATOM 2419 C CA . VAL A 1 303 ? -5.332 -7.177 6.537 1.00 94.31 303 VAL A CA 1
ATOM 2420 C C . VAL A 1 303 ? -6.329 -7.715 7.562 1.00 94.31 303 VAL A C 1
ATOM 2422 O O . VAL A 1 303 ? -6.866 -6.963 8.375 1.00 94.31 303 VAL A O 1
ATOM 2425 N N . HIS A 1 304 ? -6.567 -9.024 7.549 1.00 87.56 304 HIS A N 1
ATOM 2426 C CA . HIS A 1 304 ? -7.418 -9.710 8.521 1.00 87.56 304 HIS A CA 1
ATOM 2427 C C . HIS A 1 304 ? -6.903 -11.134 8.791 1.00 87.56 304 HIS A C 1
ATOM 2429 O O . HIS A 1 304 ? -6.192 -11.710 7.964 1.00 87.56 304 HIS A O 1
ATOM 2435 N N . LEU A 1 305 ? -7.315 -11.753 9.899 1.00 82.50 305 LEU A N 1
ATOM 2436 C CA . LEU A 1 305 ? -6.885 -13.115 10.262 1.00 82.50 305 LEU A CA 1
ATOM 2437 C C . LEU A 1 305 ? -7.731 -14.244 9.646 1.00 82.50 305 LEU A C 1
ATOM 2439 O O . LEU A 1 305 ? -7.425 -15.412 9.863 1.00 82.50 305 LEU A O 1
ATOM 2443 N N . SER A 1 306 ? -8.790 -13.934 8.891 1.00 73.25 306 SER A N 1
ATOM 2444 C CA . SER A 1 306 ? -9.657 -14.972 8.321 1.00 73.25 306 SER A CA 1
ATOM 2445 C C . SER A 1 306 ? -8.990 -15.683 7.138 1.00 73.25 306 SER A C 1
ATOM 2447 O O . SER A 1 306 ? -8.528 -15.042 6.193 1.00 73.25 306 SER A O 1
ATOM 2449 N N . 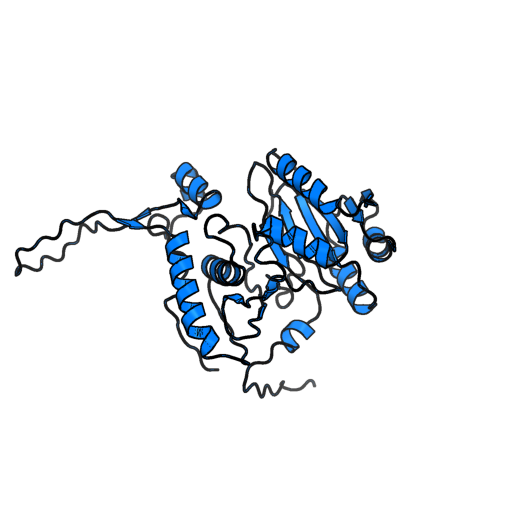SER A 1 307 ? -8.989 -17.017 7.147 1.00 64.69 307 SER A N 1
ATOM 2450 C CA . SER A 1 307 ? -8.620 -17.830 5.979 1.00 64.69 307 SER A CA 1
ATOM 2451 C C . SER A 1 307 ? -9.692 -17.801 4.881 1.00 64.69 307 SER A C 1
ATOM 2453 O O . SER A 1 307 ? -9.412 -18.177 3.740 1.00 64.69 307 SER A O 1
ATOM 2455 N N . GLU A 1 308 ? -10.894 -17.292 5.181 1.00 67.12 308 GLU A N 1
ATOM 2456 C CA . GLU A 1 308 ? -11.999 -17.170 4.221 1.00 67.12 308 GLU A CA 1
ATOM 2457 C C . GLU A 1 308 ? -11.632 -16.297 3.019 1.00 67.12 308 GLU A C 1
ATOM 2459 O O . GLU A 1 308 ? -12.142 -16.518 1.924 1.00 67.12 308 GLU A O 1
ATOM 2464 N N . PHE A 1 309 ? -10.713 -15.341 3.182 1.00 70.81 309 PHE A N 1
ATOM 2465 C CA . PHE A 1 309 ? -10.214 -14.537 2.066 1.00 70.81 309 PHE A CA 1
ATOM 2466 C C . PHE A 1 309 ? -9.558 -15.366 0.976 1.00 70.81 309 PHE A C 1
ATOM 2468 O O . PHE A 1 309 ? -9.844 -15.189 -0.201 1.00 70.81 309 PHE A O 1
ATOM 2475 N N . ILE A 1 310 ? -8.678 -16.286 1.357 1.00 71.56 310 ILE A N 1
ATOM 2476 C CA . ILE A 1 310 ? -8.034 -17.152 0.373 1.00 71.56 310 ILE A CA 1
ATOM 2477 C C . ILE A 1 310 ? -9.082 -18.108 -0.196 1.00 71.56 310 ILE A C 1
ATOM 2479 O O . ILE A 1 310 ? -9.116 -18.333 -1.402 1.00 71.56 310 ILE A O 1
ATOM 2483 N N . ALA A 1 311 ? -10.002 -18.590 0.645 1.00 71.56 311 ALA A N 1
ATOM 2484 C CA . ALA A 1 311 ? -11.084 -19.466 0.210 1.00 71.56 311 ALA A CA 1
ATOM 2485 C C . ALA A 1 311 ? -12.072 -18.798 -0.774 1.00 71.56 311 ALA A C 1
ATOM 2487 O O . ALA A 1 311 ? -12.680 -19.501 -1.583 1.00 71.56 311 ALA A O 1
ATOM 2488 N N . ARG A 1 312 ? -12.239 -17.463 -0.746 1.00 76.44 312 ARG A N 1
ATOM 2489 C CA . ARG A 1 312 ? -13.100 -16.738 -1.703 1.00 76.44 312 ARG A CA 1
ATOM 2490 C C . ARG A 1 312 ? -12.456 -16.529 -3.074 1.00 76.44 312 ARG A C 1
ATOM 2492 O O . ARG A 1 312 ? -13.186 -16.256 -4.026 1.00 76.44 312 ARG A O 1
ATOM 2499 N N . ILE A 1 313 ? -11.134 -16.665 -3.200 1.00 78.44 313 ILE A N 1
ATOM 2500 C CA . ILE A 1 313 ? -10.428 -16.535 -4.481 1.00 78.44 313 ILE A CA 1
ATOM 2501 C C . ILE A 1 313 ? -10.702 -17.798 -5.309 1.00 78.44 313 ILE A C 1
ATOM 2503 O O . ILE A 1 313 ? -10.099 -18.850 -5.101 1.00 78.44 313 ILE A O 1
ATOM 2507 N N . LYS A 1 314 ? -11.649 -17.703 -6.249 1.00 75.88 314 LYS A N 1
ATOM 2508 C CA . LYS A 1 314 ? -12.067 -18.820 -7.107 1.00 75.88 314 LYS A CA 1
ATOM 2509 C C . LYS A 1 314 ? -11.401 -18.729 -8.473 1.00 75.88 314 LYS A C 1
ATOM 2511 O O . LYS A 1 314 ? -11.725 -17.852 -9.262 1.00 75.88 314 LYS A O 1
ATOM 2516 N N . PHE A 1 315 ? -10.536 -19.680 -8.798 1.00 74.19 315 PHE A N 1
ATOM 2517 C CA . PHE A 1 315 ? -9.999 -19.801 -10.151 1.00 74.19 315 PHE A CA 1
ATOM 2518 C C . PHE A 1 315 ? -11.023 -20.478 -11.068 1.00 74.19 315 PHE A C 1
ATOM 2520 O O . PHE A 1 315 ? -11.648 -21.473 -10.693 1.00 74.19 315 PHE A O 1
ATOM 2527 N N . ALA A 1 316 ? -11.196 -19.970 -12.291 1.00 57.88 316 ALA A N 1
ATOM 2528 C CA . ALA A 1 316 ? -12.012 -20.658 -13.288 1.00 57.88 316 ALA A CA 1
ATOM 2529 C C . ALA A 1 316 ? -11.481 -22.097 -13.474 1.00 57.88 316 ALA A C 1
ATOM 2531 O O . ALA A 1 316 ? -10.275 -22.306 -13.599 1.00 57.88 316 ALA A O 1
ATOM 2532 N N . ASN A 1 317 ? -12.379 -23.089 -13.458 1.00 51.94 317 ASN A N 1
ATOM 2533 C CA . ASN A 1 317 ? -12.086 -24.534 -13.496 1.00 51.94 317 ASN A CA 1
ATOM 2534 C C . ASN A 1 317 ? -11.446 -25.157 -12.239 1.00 51.94 317 ASN A C 1
ATOM 2536 O O . ASN A 1 317 ? -10.974 -26.294 -12.302 1.00 51.94 317 ASN A O 1
ATOM 2540 N N . SER A 1 318 ? -11.478 -24.497 -11.078 1.00 44.62 318 SER A N 1
ATOM 2541 C CA . SER A 1 318 ? -11.035 -25.112 -9.823 1.00 44.62 318 SER A CA 1
ATOM 2542 C C . SER A 1 318 ? -12.055 -26.133 -9.285 1.00 44.62 318 SER A C 1
ATOM 2544 O O . SER A 1 318 ? -12.782 -25.865 -8.329 1.00 44.62 318 SER A O 1
ATOM 2546 N N . LYS A 1 319 ? -12.088 -27.345 -9.854 1.00 38.38 319 LYS A N 1
ATOM 2547 C CA . LYS A 1 319 ? -12.425 -28.539 -9.060 1.00 38.38 319 LYS A CA 1
ATOM 2548 C C . LYS A 1 319 ? -11.249 -28.790 -8.115 1.00 38.38 319 LYS A C 1
ATOM 2550 O O . LYS A 1 319 ? -10.377 -29.600 -8.403 1.00 38.38 319 LYS A O 1
ATOM 2555 N N . ILE A 1 320 ? -11.176 -28.023 -7.033 1.00 40.41 320 ILE A N 1
ATOM 2556 C CA . ILE A 1 320 ? -10.303 -28.363 -5.912 1.00 40.41 320 ILE A CA 1
ATOM 2557 C C . ILE A 1 320 ? -11.109 -29.358 -5.083 1.00 40.41 320 ILE A C 1
ATOM 2559 O O . ILE A 1 320 ? -11.940 -28.973 -4.264 1.00 40.41 320 ILE A O 1
ATOM 2563 N N . GLU A 1 321 ? -10.914 -30.648 -5.355 1.00 34.44 321 GLU A N 1
ATOM 2564 C CA . GLU A 1 321 ? -11.163 -31.661 -4.335 1.00 34.44 321 GLU A CA 1
ATOM 2565 C C . GLU A 1 321 ? -10.149 -31.389 -3.225 1.00 34.44 321 GLU A C 1
ATOM 2567 O O . GLU A 1 321 ? -8.955 -31.646 -3.371 1.00 34.44 321 GLU A O 1
ATOM 2572 N N . LEU A 1 322 ? -10.615 -30.768 -2.140 1.00 34.91 322 LEU A N 1
ATOM 2573 C CA . LEU A 1 322 ? -9.868 -30.744 -0.892 1.00 34.91 322 LEU A CA 1
ATOM 2574 C C . LEU A 1 322 ? -9.657 -32.209 -0.486 1.00 34.91 322 LEU A C 1
ATOM 2576 O O . LEU A 1 322 ? -10.657 -32.913 -0.304 1.00 34.91 322 LEU A O 1
ATOM 2580 N N . PRO A 1 323 ? -8.414 -32.703 -0.348 1.00 37.69 323 PRO A N 1
ATOM 2581 C CA . PRO A 1 323 ? -8.217 -33.998 0.263 1.00 37.69 323 PRO A CA 1
ATOM 2582 C C . PRO A 1 323 ? -8.702 -33.882 1.707 1.00 37.69 323 PRO A C 1
ATOM 2584 O O . PRO A 1 323 ? -8.254 -33.035 2.478 1.00 37.69 323 PRO A O 1
ATOM 2587 N N . PHE A 1 324 ? -9.718 -34.689 1.979 1.00 36.72 324 PHE A N 1
ATOM 2588 C CA . PHE A 1 324 ? -10.432 -34.888 3.225 1.00 36.72 324 PHE A CA 1
ATOM 2589 C C . PHE A 1 324 ? -9.653 -34.576 4.508 1.00 36.72 324 PHE A C 1
ATOM 2591 O O . PHE A 1 324 ? -8.536 -35.039 4.732 1.00 36.72 324 PHE A O 1
ATOM 2598 N N . ALA A 1 325 ? -10.363 -33.912 5.421 1.00 38.12 325 ALA A N 1
ATOM 2599 C CA . ALA A 1 325 ? -10.240 -34.184 6.842 1.00 38.12 325 ALA A CA 1
ATOM 2600 C C . ALA A 1 325 ? -10.516 -35.675 7.110 1.00 38.12 325 ALA A C 1
ATOM 2602 O O . ALA A 1 325 ? -11.582 -36.156 6.729 1.00 38.12 325 ALA A O 1
ATOM 2603 N N . ALA A 1 326 ? -9.570 -36.363 7.756 1.00 35.22 326 ALA A N 1
ATOM 2604 C CA . ALA A 1 326 ? -9.748 -37.419 8.765 1.00 35.22 326 ALA A CA 1
ATOM 2605 C C . ALA A 1 326 ? -8.552 -38.388 8.766 1.00 35.22 326 ALA A C 1
ATOM 2607 O O . ALA A 1 326 ? -8.440 -39.248 7.894 1.00 35.22 326 ALA A O 1
ATOM 2608 N N . SER A 1 327 ? -7.726 -38.289 9.806 1.00 36.94 327 SER A N 1
ATOM 2609 C CA . SER A 1 327 ? -7.335 -39.429 10.646 1.00 36.94 327 SER A CA 1
ATOM 2610 C C . SER A 1 327 ? -6.849 -38.901 11.985 1.00 36.94 327 SER A C 1
ATOM 2612 O O . SER A 1 327 ? -5.842 -38.154 11.955 1.00 36.94 327 SER A O 1
#

pLDDT: mean 87.94, std 15.24, range [34.44, 98.5]

Secondary structure (DSSP, 8-state):
------GGGPPPP-GGGTT--HHHHHHHSHHHHHHHHH-GGG--EEE---S-----TT---------EEE-HHHHHHHHHHHHHHHHGGGSTT--------HHHHHHHHHHHTT--GGGGGGB---TT-EEEEEETTSSGGGEEEEEEEE-GGGT--SPPPPTT--EEEEEEEES----HHHHHHHHHHHTTS---EEEE-STT-HHHHHHHTT-TTPEEEE---TTHHHHHHHHHHHHTTS--SSEEEEEEEE-HHHHHHHHHHHHT--GGG---B---TT-EEEEEE-STTPPPEEEEEEE-S-THHHHH---TT----------

Foldseek 3Di:
DDDDDQPLQAAQDDPVCPPPDPVCCCVVVVVLVVCCQQFLQPRWDWDWDDPDPPCPPPDPDPPDRDTDIDRRLVSSLVSLLVVLVPPLVVAVPFFDDDDHDFQNVLSNLCQLLVQDSSLSVQEGEDDVFDWDWDQNGSDSLRTATEKTGAPVVVPDQFQDDDPPFAAEKEKEAEQPDDDPVLLVQLLVSPLPPAAAEEEEADPVCPSVVSNCVSHVNYHYHYDPDPCVLVVVLVVSLVQLLADGRHYHYYYYYDHQQSVQVSSCVLSVNDPVSPPRYDADHSFIWMKGSRGNNRRIHTHIGRRTNDPVVVVPSDGVPPPPPDPDDDD

Radius of gyration: 22.64 Å; chains: 1; bounding box: 55×58×73 Å

Sequence (327 aa):
LHVSIAHQLRETDLPNWQGLPFQFVKEEFPEAYRCWKHTPHQFWMEVGGSEETEADTTSGNKTPNTKQKFFPALDLYDRVQQFWQEILPRHIGQTILIVCHGGTNRALISTALCITPDRYHAIEQSNCGLSVLNFADGRLESGQLEVMNSATHVGETLPQIKEGETGQRLFLIPAEMSDRHQMFNLIHMLKSEAIDFSINTDRSHKIAQQILQYHPKAIQLEALREDFLQLWQRSLDIKNQAPCDRLHTGIVVAHRDAISHFIERVLGITNTQSGRLSIQTGTVSVIRYPGSGQPPLLQAMNVHLSSEFIARIKFANSKIELPFAAS